Protein AF-A0A4V1IRR2-F1 (afdb_monomer_lite)

Radius of gyration: 25.25 Å; chains: 1; bounding box: 53×69×72 Å

Structure (mmCIF, N/CA/C/O backbone):
data_AF-A0A4V1IRR2-F1
#
_entry.id   AF-A0A4V1IRR2-F1
#
loop_
_atom_site.group_PDB
_atom_site.id
_atom_site.type_symbol
_atom_site.label_atom_id
_atom_site.label_alt_id
_atom_site.label_comp_id
_atom_site.label_asym_id
_atom_site.label_entity_id
_atom_site.label_seq_id
_atom_site.pdbx_PDB_ins_code
_atom_site.Cartn_x
_atom_site.Cartn_y
_atom_site.Cartn_z
_atom_site.occupancy
_atom_site.B_iso_or_equiv
_atom_site.auth_seq_id
_atom_site.auth_comp_id
_atom_site.auth_asym_id
_atom_site.auth_atom_id
_atom_site.pdbx_PDB_model_num
ATOM 1 N N . MET A 1 1 ? 8.532 -20.445 12.517 1.00 37.88 1 MET A N 1
ATOM 2 C CA . MET A 1 1 ? 8.979 -19.124 12.031 1.00 37.88 1 MET A CA 1
ATOM 3 C C . MET A 1 1 ? 8.573 -19.039 10.571 1.00 37.88 1 MET A C 1
ATOM 5 O O . MET A 1 1 ? 9.214 -19.676 9.750 1.00 37.88 1 MET A O 1
ATOM 9 N N . SER A 1 2 ? 7.442 -18.396 10.271 1.00 42.31 2 SER A N 1
ATOM 10 C CA . SER A 1 2 ? 7.012 -18.212 8.880 1.00 42.31 2 SER A CA 1
ATOM 11 C C . SER A 1 2 ? 7.941 -17.185 8.236 1.00 42.31 2 SER A C 1
ATOM 13 O O . SER A 1 2 ? 8.155 -16.121 8.815 1.00 42.31 2 SER A O 1
ATOM 15 N N . SER A 1 3 ? 8.562 -17.521 7.106 1.00 50.53 3 SER A N 1
ATOM 16 C CA . SER A 1 3 ? 9.471 -16.606 6.416 1.00 50.53 3 SER A CA 1
ATOM 17 C C . SER A 1 3 ? 8.666 -15.440 5.844 1.00 50.53 3 SER A C 1
ATOM 19 O O . SER A 1 3 ? 7.816 -15.629 4.970 1.00 50.53 3 SER A O 1
ATOM 21 N N . ALA A 1 4 ? 8.931 -14.216 6.307 1.00 53.38 4 ALA A N 1
ATOM 22 C CA . ALA A 1 4 ? 8.299 -13.018 5.754 1.00 53.38 4 ALA A CA 1
ATOM 23 C C . ALA A 1 4 ? 8.545 -12.885 4.236 1.00 53.38 4 ALA A C 1
ATOM 25 O O . ALA A 1 4 ? 7.683 -12.382 3.520 1.00 53.38 4 ALA A O 1
ATOM 26 N N . ALA A 1 5 ? 9.645 -13.457 3.735 1.00 56.03 5 ALA A N 1
ATOM 27 C CA . ALA A 1 5 ? 10.022 -13.473 2.326 1.00 56.03 5 ALA A CA 1
ATOM 28 C C . ALA A 1 5 ? 9.330 -14.561 1.478 1.00 56.03 5 ALA A C 1
ATOM 30 O O . ALA A 1 5 ? 9.644 -14.680 0.298 1.00 56.03 5 ALA A O 1
ATOM 31 N N . ASP A 1 6 ? 8.408 -15.362 2.032 1.00 66.44 6 ASP A N 1
ATOM 32 C CA . ASP A 1 6 ? 7.687 -16.361 1.230 1.00 66.44 6 ASP A CA 1
ATOM 33 C C . ASP A 1 6 ? 6.723 -15.693 0.228 1.00 66.44 6 ASP A C 1
ATOM 35 O O . ASP A 1 6 ? 5.591 -15.334 0.551 1.00 66.44 6 ASP A O 1
ATOM 39 N N . ILE A 1 7 ? 7.208 -15.438 -0.981 1.00 68.00 7 ILE A N 1
ATOM 40 C CA . ILE A 1 7 ? 6.455 -14.801 -2.067 1.00 68.00 7 ILE A CA 1
ATOM 41 C C . ILE A 1 7 ? 5.715 -15.820 -2.944 1.00 68.00 7 ILE A C 1
ATOM 43 O O . ILE A 1 7 ? 5.190 -15.445 -3.988 1.00 68.00 7 ILE A O 1
ATOM 47 N N . SER A 1 8 ? 5.652 -17.094 -2.539 1.00 70.56 8 SER A N 1
ATOM 48 C CA . SER A 1 8 ? 5.048 -18.177 -3.333 1.00 70.56 8 SER A CA 1
ATOM 49 C C . SER A 1 8 ? 3.568 -17.930 -3.655 1.00 70.56 8 SER A C 1
ATOM 51 O O . SER A 1 8 ? 3.093 -18.303 -4.727 1.00 70.56 8 SER A O 1
ATOM 53 N N . ASP A 1 9 ? 2.862 -17.219 -2.773 1.00 70.94 9 ASP A N 1
ATOM 54 C CA . ASP A 1 9 ? 1.455 -16.839 -2.951 1.00 70.94 9 ASP A CA 1
ATOM 55 C C . ASP A 1 9 ? 1.251 -15.700 -3.972 1.00 70.94 9 ASP A C 1
ATOM 57 O O . ASP A 1 9 ? 0.124 -15.394 -4.364 1.00 70.94 9 ASP A O 1
ATOM 61 N N . LEU A 1 10 ? 2.331 -15.052 -4.425 1.00 75.31 10 LEU A N 1
ATOM 62 C CA . LEU A 1 10 ? 2.302 -13.949 -5.387 1.00 75.31 10 LEU A CA 1
ATOM 63 C C . LEU A 1 10 ? 2.541 -14.465 -6.801 1.00 75.31 10 LEU A C 1
ATOM 65 O O . LEU A 1 10 ? 3.559 -14.195 -7.439 1.00 75.31 10 LEU A O 1
ATOM 69 N N . THR A 1 11 ? 1.568 -15.220 -7.310 1.00 76.19 11 THR A N 1
ATOM 70 C CA . THR A 1 11 ? 1.637 -15.788 -8.659 1.00 76.19 11 THR A CA 1
ATOM 71 C C . THR A 1 11 ? 1.826 -14.693 -9.715 1.00 76.19 11 THR A C 1
ATOM 73 O O . THR A 1 11 ? 0.971 -13.822 -9.895 1.00 76.19 11 THR A O 1
ATOM 76 N N . GLY A 1 12 ? 2.936 -14.771 -10.455 1.00 79.69 12 GLY A N 1
ATOM 77 C CA . GLY A 1 12 ? 3.291 -13.814 -11.507 1.00 79.69 12 GLY A CA 1
ATOM 78 C C . GLY A 1 12 ? 4.061 -12.583 -11.024 1.00 79.69 12 GLY A C 1
ATOM 79 O O . GLY A 1 12 ? 4.311 -11.690 -11.828 1.00 79.69 12 GLY A O 1
ATOM 80 N N . ALA A 1 13 ? 4.444 -12.521 -9.747 1.00 89.31 13 ALA A N 1
ATOM 81 C CA . ALA A 1 13 ? 5.397 -11.528 -9.276 1.00 89.31 13 ALA A CA 1
ATOM 82 C C . ALA A 1 13 ? 6.821 -11.867 -9.741 1.00 89.31 13 ALA A C 1
ATOM 84 O O . ALA A 1 13 ? 7.217 -13.032 -9.777 1.00 89.31 13 ALA A O 1
ATOM 85 N N . ILE A 1 14 ? 7.600 -10.839 -10.070 1.00 92.00 14 ILE A N 1
ATOM 86 C CA . ILE A 1 14 ? 9.000 -10.975 -10.474 1.00 92.00 14 ILE A CA 1
ATOM 87 C C . ILE A 1 14 ? 9.865 -10.348 -9.387 1.00 92.00 14 ILE A C 1
ATOM 89 O O . ILE A 1 14 ? 9.756 -9.153 -9.115 1.00 92.00 14 ILE A O 1
ATOM 93 N N . LEU A 1 15 ? 10.729 -11.148 -8.767 1.00 92.12 15 LEU A N 1
ATOM 94 C CA . LEU A 1 15 ? 11.753 -10.652 -7.852 1.00 92.12 15 LEU A CA 1
ATOM 95 C C . LEU A 1 15 ? 13.006 -10.304 -8.660 1.00 92.12 15 LEU A C 1
ATOM 97 O O . LEU A 1 15 ? 13.567 -11.173 -9.326 1.00 92.12 15 LEU A O 1
ATOM 101 N N . ALA A 1 16 ? 13.445 -9.049 -8.599 1.00 92.31 16 ALA A N 1
ATOM 102 C CA . ALA A 1 16 ? 14.664 -8.598 -9.261 1.00 92.31 16 ALA A CA 1
ATOM 103 C C . ALA A 1 16 ? 15.656 -8.032 -8.245 1.00 92.31 16 ALA A C 1
ATOM 105 O O . ALA A 1 16 ? 15.273 -7.301 -7.328 1.00 92.31 16 ALA A O 1
ATOM 106 N N . SER A 1 17 ? 16.933 -8.355 -8.439 1.00 92.69 17 SER A N 1
ATOM 107 C CA . SER A 1 17 ? 18.028 -7.786 -7.657 1.00 92.69 17 SER A CA 1
ATOM 108 C C . SER A 1 17 ? 18.525 -6.486 -8.289 1.00 92.69 17 SER A C 1
ATOM 110 O O . SER A 1 17 ? 18.535 -6.338 -9.512 1.00 92.69 17 SER A O 1
ATOM 112 N N . HIS A 1 18 ? 18.930 -5.536 -7.454 1.00 92.12 18 HIS A N 1
ATOM 113 C CA . HIS A 1 18 ? 19.497 -4.256 -7.857 1.00 92.12 18 HIS A CA 1
ATOM 114 C C . HIS A 1 18 ? 20.521 -3.771 -6.819 1.00 92.12 18 HIS A C 1
ATOM 116 O O . HIS A 1 18 ? 20.484 -4.207 -5.670 1.00 92.12 18 HIS A O 1
ATOM 122 N N . PRO A 1 19 ? 21.419 -2.831 -7.167 1.00 91.62 19 PRO A N 1
ATOM 123 C CA . PRO A 1 19 ? 22.313 -2.224 -6.187 1.00 91.62 19 PRO A CA 1
ATOM 124 C C . PRO A 1 19 ? 21.543 -1.607 -5.014 1.00 91.62 19 PRO A C 1
ATOM 126 O O . PRO A 1 19 ? 20.446 -1.069 -5.194 1.00 91.62 19 PRO A O 1
ATOM 129 N N . VAL A 1 20 ? 22.127 -1.653 -3.816 1.00 91.69 20 VAL A N 1
ATOM 130 C CA . VAL A 1 20 ? 21.518 -1.056 -2.621 1.00 91.69 20 VAL A CA 1
ATOM 131 C C . VAL A 1 20 ? 21.341 0.448 -2.826 1.00 91.69 20 VAL A C 1
ATOM 133 O O . VAL A 1 20 ? 22.306 1.179 -3.052 1.00 91.69 20 VAL A O 1
ATOM 136 N N . ALA A 1 21 ? 20.102 0.915 -2.704 1.00 89.81 21 ALA A N 1
ATOM 137 C CA . ALA A 1 21 ? 19.776 2.332 -2.741 1.00 89.81 21 ALA A CA 1
ATOM 138 C C . ALA A 1 21 ? 19.804 2.927 -1.325 1.00 89.81 21 ALA A C 1
ATOM 140 O O . ALA A 1 21 ? 19.185 2.402 -0.400 1.00 89.81 21 ALA A O 1
ATOM 141 N N . ASN A 1 22 ? 20.495 4.056 -1.156 1.00 87.56 22 ASN A N 1
ATOM 142 C CA . ASN A 1 22 ? 20.645 4.744 0.135 1.00 87.56 22 ASN A CA 1
ATOM 143 C C . ASN A 1 22 ? 19.535 5.771 0.430 1.00 87.56 22 ASN A C 1
ATOM 145 O O . ASN A 1 22 ? 19.527 6.396 1.488 1.00 87.56 22 ASN A O 1
ATOM 149 N N . SER A 1 23 ? 18.605 5.971 -0.502 1.00 91.25 23 SER A N 1
ATOM 150 C CA . SER A 1 23 ? 17.467 6.871 -0.345 1.00 91.25 23 SER A CA 1
ATOM 151 C C . SER A 1 23 ? 16.267 6.357 -1.129 1.00 91.25 23 SER A C 1
ATOM 153 O O . SER A 1 23 ? 16.413 5.622 -2.107 1.00 91.25 23 SER A O 1
ATOM 155 N N . PHE A 1 24 ? 15.067 6.777 -0.724 1.00 91.25 24 PHE A N 1
ATOM 156 C CA . PHE A 1 24 ? 13.841 6.433 -1.442 1.00 91.25 24 PHE A CA 1
ATOM 157 C C . PHE A 1 24 ? 13.866 6.941 -2.891 1.00 91.25 24 PHE A C 1
ATOM 159 O O . PHE A 1 24 ? 13.496 6.206 -3.796 1.00 91.25 24 PHE A O 1
ATOM 166 N N . ALA A 1 25 ? 14.366 8.158 -3.128 1.00 93.00 25 ALA A N 1
ATOM 167 C CA . ALA A 1 25 ? 14.474 8.719 -4.475 1.00 93.00 25 ALA A CA 1
ATOM 168 C C . ALA A 1 25 ? 15.421 7.900 -5.372 1.00 93.00 25 ALA A C 1
ATOM 170 O O . ALA A 1 25 ? 15.052 7.557 -6.494 1.00 93.00 25 ALA A O 1
ATOM 171 N N . ALA A 1 26 ? 16.596 7.521 -4.855 1.00 93.44 26 ALA A N 1
ATOM 172 C CA . ALA A 1 26 ? 17.536 6.664 -5.581 1.00 93.44 26 ALA A CA 1
ATOM 173 C C . ALA A 1 26 ? 16.947 5.273 -5.861 1.00 93.44 26 ALA A C 1
ATOM 175 O O . ALA A 1 26 ? 17.167 4.707 -6.932 1.00 93.44 26 ALA A O 1
ATOM 176 N N . TRP A 1 27 ? 16.169 4.731 -4.917 1.00 94.62 27 TRP A N 1
ATOM 177 C CA . TRP A 1 27 ? 15.467 3.465 -5.109 1.00 94.62 27 TRP A CA 1
ATOM 178 C C . TRP A 1 27 ? 14.434 3.569 -6.233 1.00 94.62 27 TRP A C 1
ATOM 180 O O . TRP A 1 27 ? 14.492 2.770 -7.163 1.00 94.62 27 TRP A O 1
ATOM 190 N N . VAL A 1 28 ? 13.558 4.583 -6.200 1.00 95.00 28 VAL A N 1
ATOM 191 C CA . VAL A 1 28 ? 12.543 4.823 -7.241 1.00 95.00 28 VAL A CA 1
ATOM 192 C C . VAL A 1 28 ? 13.190 4.905 -8.619 1.00 95.00 28 VAL A C 1
ATOM 194 O O . VAL A 1 28 ? 12.742 4.232 -9.543 1.00 95.00 28 VAL A O 1
ATOM 197 N N . GLU A 1 29 ? 14.261 5.684 -8.765 1.00 93.31 29 GLU A N 1
ATOM 198 C CA . GLU A 1 29 ? 14.976 5.792 -10.036 1.00 93.31 29 GLU A CA 1
ATOM 199 C C . GLU A 1 29 ? 15.554 4.447 -10.492 1.00 93.31 29 GLU A C 1
ATOM 201 O O . GLU A 1 29 ? 15.357 4.044 -11.639 1.00 93.31 29 GLU A O 1
ATOM 206 N N . THR A 1 30 ? 16.202 3.719 -9.583 1.00 93.62 30 THR A N 1
ATOM 207 C CA . THR A 1 30 ? 16.808 2.419 -9.889 1.00 93.62 30 THR A CA 1
ATOM 208 C C . THR A 1 30 ? 15.765 1.425 -10.389 1.00 93.62 30 THR A C 1
ATOM 210 O O . THR A 1 30 ? 15.976 0.794 -11.421 1.00 93.62 30 THR A O 1
ATOM 213 N N . VAL A 1 31 ? 14.626 1.300 -9.707 1.00 93.62 31 VAL A N 1
ATOM 214 C CA . VAL A 1 31 ? 13.627 0.264 -10.018 1.00 93.62 31 VAL A CA 1
ATOM 215 C C . VAL A 1 31 ? 12.656 0.632 -11.137 1.00 93.62 31 VAL A C 1
ATOM 217 O O . VAL A 1 31 ? 11.981 -0.238 -11.672 1.00 93.62 31 VAL A O 1
ATOM 220 N N . THR A 1 32 ? 12.569 1.909 -11.508 1.00 92.94 32 THR A N 1
ATOM 221 C CA . THR A 1 32 ? 11.722 2.351 -12.632 1.00 92.94 32 THR A CA 1
ATOM 222 C C . THR A 1 32 ? 12.496 2.524 -13.934 1.00 92.94 32 THR A C 1
ATOM 224 O O . THR A 1 32 ? 11.876 2.527 -14.994 1.00 92.94 32 THR A O 1
ATOM 227 N N . LYS A 1 33 ? 13.831 2.649 -13.883 1.00 88.25 33 LYS A N 1
ATOM 228 C CA . LYS A 1 33 ? 14.662 2.884 -15.076 1.00 88.25 33 LYS A CA 1
ATOM 229 C C . LYS A 1 33 ? 15.726 1.815 -15.318 1.00 88.25 33 LYS A C 1
ATOM 231 O O . LYS A 1 33 ? 15.896 1.385 -16.452 1.00 88.25 33 LYS A O 1
ATOM 236 N N . THR A 1 34 ? 16.458 1.407 -14.280 1.00 84.50 34 THR A N 1
ATOM 237 C CA . THR A 1 34 ? 17.714 0.647 -14.441 1.00 84.50 34 THR A CA 1
ATOM 238 C C . THR A 1 34 ? 17.542 -0.850 -14.208 1.00 84.50 34 THR A C 1
ATOM 240 O O . THR A 1 34 ? 18.126 -1.660 -14.918 1.00 84.50 34 THR A O 1
ATOM 243 N N . ALA A 1 35 ? 16.755 -1.224 -13.202 1.00 86.75 35 ALA A N 1
ATOM 244 C CA . ALA A 1 35 ? 16.607 -2.598 -12.731 1.00 86.75 35 ALA A CA 1
ATOM 245 C C . ALA A 1 35 ? 15.278 -3.241 -13.155 1.00 86.75 35 ALA A C 1
ATOM 247 O O . ALA A 1 35 ? 14.862 -4.235 -12.558 1.00 86.75 35 ALA A O 1
ATOM 248 N N . VAL A 1 36 ? 14.599 -2.660 -14.149 1.00 89.38 36 VAL A N 1
ATOM 249 C CA . VAL A 1 36 ? 13.339 -3.184 -14.684 1.00 89.38 36 VAL A CA 1
ATOM 250 C C . VAL A 1 36 ? 13.627 -4.500 -15.419 1.00 89.38 36 VAL A C 1
ATOM 252 O O . VAL A 1 36 ? 14.435 -4.506 -16.350 1.00 89.38 36 VAL A O 1
ATOM 255 N N . PRO A 1 37 ? 12.994 -5.622 -15.033 1.00 90.50 37 PRO A N 1
ATOM 256 C CA . PRO A 1 37 ? 13.123 -6.882 -15.754 1.00 90.50 37 PRO A CA 1
ATOM 257 C C . PRO A 1 37 ? 12.738 -6.748 -17.230 1.00 90.50 37 PRO A C 1
ATOM 259 O O . PRO A 1 37 ? 11.715 -6.154 -17.559 1.00 90.50 37 PRO A O 1
ATOM 262 N N . SER A 1 38 ? 13.506 -7.377 -18.122 1.00 88.81 38 SER A N 1
ATOM 263 C CA . SER A 1 38 ? 13.262 -7.344 -19.574 1.00 88.81 38 SER A CA 1
ATOM 264 C C . SER A 1 38 ? 11.925 -7.961 -20.001 1.00 88.81 38 SER A C 1
ATOM 266 O O . SER A 1 38 ? 11.436 -7.678 -21.091 1.00 88.81 38 SER A O 1
ATOM 268 N N . SER A 1 39 ? 11.319 -8.789 -19.148 1.00 87.06 39 SER A N 1
ATOM 269 C CA . SER A 1 39 ? 9.982 -9.357 -19.343 1.00 87.06 39 SER A CA 1
ATOM 270 C C . SER A 1 39 ? 8.846 -8.352 -19.123 1.00 87.06 39 SER A C 1
ATOM 272 O O . SER A 1 39 ? 7.704 -8.653 -19.468 1.00 87.06 39 SER A O 1
ATOM 274 N N . ILE A 1 40 ? 9.127 -7.172 -18.564 1.00 88.38 40 ILE A N 1
ATOM 275 C CA . ILE A 1 40 ? 8.137 -6.119 -18.341 1.00 88.38 40 ILE A CA 1
ATOM 276 C C . ILE A 1 40 ? 8.208 -5.125 -19.498 1.00 88.38 40 ILE A C 1
ATOM 278 O O . ILE A 1 40 ? 9.142 -4.337 -19.607 1.00 88.38 40 ILE A O 1
ATOM 282 N N . SER A 1 41 ? 7.199 -5.156 -20.367 1.00 79.38 41 SER A N 1
ATOM 283 C CA . SER A 1 41 ? 7.074 -4.221 -21.498 1.00 79.38 41 SER A CA 1
ATOM 284 C C . SER A 1 41 ? 6.143 -3.036 -21.211 1.00 79.38 41 SER A C 1
ATOM 286 O O . SER A 1 41 ? 6.078 -2.098 -22.001 1.00 79.38 41 SER A O 1
ATOM 288 N N . SER A 1 42 ? 5.399 -3.082 -20.103 1.00 77.75 42 SER A N 1
ATOM 289 C CA . SER A 1 42 ? 4.467 -2.035 -19.675 1.00 77.75 42 SER A CA 1
ATOM 290 C C . SER A 1 42 ? 5.161 -0.954 -18.844 1.00 77.75 42 SER A C 1
ATOM 292 O O . SER A 1 42 ? 6.249 -1.166 -18.313 1.00 77.75 42 SER A O 1
ATOM 294 N N . SER A 1 43 ? 4.475 0.171 -18.630 1.00 85.38 43 SER A N 1
ATOM 295 C CA . SER A 1 43 ? 4.917 1.178 -17.662 1.00 85.38 43 SER A CA 1
ATOM 296 C C . SER A 1 43 ? 5.068 0.579 -16.257 1.00 85.38 43 SER A C 1
ATOM 298 O O . SER A 1 43 ? 4.297 -0.298 -15.846 1.00 85.38 43 SER A O 1
ATOM 300 N N . VAL A 1 44 ? 6.078 1.060 -15.534 1.00 93.62 44 VAL A N 1
ATOM 301 C CA . VAL A 1 44 ? 6.434 0.631 -14.182 1.00 93.62 44 VAL A CA 1
ATOM 302 C C . VAL A 1 44 ? 6.274 1.813 -13.238 1.00 93.62 44 VAL A C 1
ATOM 304 O O . VAL A 1 44 ? 6.831 2.883 -13.480 1.00 93.62 44 VAL A O 1
ATOM 307 N N . ALA A 1 45 ? 5.548 1.619 -12.140 1.00 95.19 45 ALA A N 1
ATOM 308 C CA . ALA A 1 45 ? 5.386 2.632 -11.108 1.00 95.19 45 ALA A CA 1
ATOM 309 C C . ALA A 1 45 ? 5.892 2.130 -9.755 1.00 95.19 45 ALA A C 1
ATOM 311 O O . ALA A 1 45 ? 5.458 1.095 -9.245 1.00 95.19 45 ALA A O 1
ATOM 312 N N . ALA A 1 46 ? 6.803 2.890 -9.151 1.00 96.19 46 ALA A N 1
ATOM 313 C CA . ALA A 1 46 ? 7.246 2.630 -7.792 1.00 96.19 46 ALA A CA 1
ATOM 314 C C . ALA A 1 46 ? 6.133 2.951 -6.787 1.00 96.19 46 ALA A C 1
ATOM 316 O O . ALA A 1 46 ? 5.315 3.853 -6.991 1.00 96.19 46 ALA A O 1
ATOM 317 N N . THR A 1 47 ? 6.130 2.230 -5.673 1.00 97.00 47 THR A N 1
ATOM 318 C CA . THR A 1 47 ? 5.132 2.383 -4.613 1.00 97.00 47 THR A CA 1
ATOM 319 C C . THR A 1 47 ? 5.785 2.748 -3.289 1.00 97.00 47 THR A C 1
ATOM 321 O O . THR A 1 47 ? 6.994 2.608 -3.096 1.00 97.00 47 THR A O 1
ATOM 324 N N . LYS A 1 48 ? 4.971 3.218 -2.349 1.00 95.38 48 LYS A N 1
ATOM 325 C CA . LYS A 1 48 ? 5.351 3.367 -0.948 1.00 95.38 48 LYS A CA 1
ATOM 326 C C . LYS A 1 48 ? 4.242 2.845 -0.057 1.00 95.38 48 LYS A C 1
ATOM 328 O O . LYS A 1 48 ? 3.058 2.995 -0.356 1.00 95.38 48 LYS A O 1
ATOM 333 N N . THR A 1 49 ? 4.645 2.257 1.060 1.00 96.50 49 THR A N 1
ATOM 334 C CA . THR A 1 49 ? 3.724 1.780 2.088 1.00 96.50 49 THR A CA 1
ATOM 335 C C . THR A 1 49 ? 4.044 2.488 3.393 1.00 96.50 49 THR A C 1
ATOM 337 O O . THR A 1 49 ? 5.207 2.607 3.773 1.00 96.50 49 THR A O 1
ATOM 340 N N . VAL A 1 50 ? 3.020 3.001 4.070 1.00 96.06 50 VAL A N 1
ATOM 341 C CA . VAL A 1 50 ? 3.168 3.738 5.324 1.00 96.06 50 VAL A CA 1
ATOM 342 C C . VAL A 1 50 ? 2.281 3.103 6.381 1.00 96.06 50 VAL A C 1
ATOM 344 O O . VAL A 1 50 ? 1.064 3.028 6.223 1.00 96.06 50 VAL A O 1
ATOM 347 N N . PHE A 1 51 ? 2.896 2.674 7.481 1.00 97.38 51 PHE A N 1
ATOM 348 C CA . PHE A 1 51 ? 2.186 2.151 8.639 1.00 97.38 51 PHE A CA 1
ATOM 349 C C . PHE A 1 51 ? 2.018 3.241 9.697 1.00 97.38 51 PHE A C 1
ATOM 351 O O . PHE A 1 51 ? 2.993 3.844 10.154 1.00 97.38 51 PHE A O 1
ATOM 358 N N . LEU A 1 52 ? 0.773 3.528 10.062 1.00 97.38 52 LEU A N 1
ATOM 359 C CA . LEU A 1 52 ? 0.392 4.637 10.923 1.00 97.38 52 LEU A CA 1
ATOM 360 C C . LEU A 1 52 ? -0.311 4.138 12.185 1.00 97.38 52 LEU A C 1
ATOM 362 O O . LEU A 1 52 ? -1.208 3.303 12.142 1.00 97.38 52 LEU A O 1
ATOM 366 N N . LYS A 1 53 ? 0.038 4.738 13.319 1.00 96.88 53 LYS A N 1
ATOM 367 C CA . LYS A 1 53 ? -0.670 4.603 14.588 1.00 96.88 53 LYS A CA 1
ATOM 368 C C . LYS A 1 53 ? -1.559 5.835 14.799 1.00 96.88 53 LYS A C 1
ATOM 370 O O . LYS A 1 53 ? -1.012 6.940 14.941 1.00 96.88 53 LYS A O 1
ATOM 375 N N . PRO A 1 54 ? -2.896 5.697 14.818 1.00 96.69 54 PRO A N 1
ATOM 376 C CA . PRO A 1 54 ? -3.776 6.812 15.140 1.00 96.69 54 PRO A CA 1
ATOM 377 C C . PRO A 1 54 ? -3.649 7.205 16.615 1.00 96.69 54 PRO A C 1
ATOM 379 O O . PRO A 1 54 ? -3.257 6.413 17.475 1.00 96.69 54 PRO A O 1
ATOM 382 N N . LYS A 1 55 ? -3.989 8.457 16.916 1.00 95.25 55 LYS A N 1
ATOM 383 C CA . LYS A 1 55 ? -4.030 8.994 18.273 1.00 95.25 55 LYS A CA 1
ATOM 384 C C . LYS A 1 55 ? -5.254 9.886 18.450 1.00 95.25 55 LYS A C 1
ATOM 386 O O . LYS A 1 55 ? -5.437 10.876 17.741 1.00 95.25 55 LYS A O 1
ATOM 391 N N . GLY A 1 56 ? -6.049 9.549 19.466 1.00 91.00 56 GLY A N 1
ATOM 392 C CA . GLY A 1 56 ? -7.289 10.242 19.809 1.00 91.00 56 GLY A CA 1
ATOM 393 C C . GLY A 1 56 ? -8.395 10.063 18.765 1.00 91.00 56 GLY A C 1
ATOM 394 O O . GLY A 1 56 ? -8.156 9.648 17.635 1.00 91.00 56 GLY A O 1
ATOM 395 N N . GLY A 1 57 ? -9.618 10.434 19.134 1.00 88.50 57 GLY A N 1
ATOM 396 C CA . GLY A 1 57 ? -10.795 10.207 18.293 1.00 88.50 57 GLY A CA 1
ATOM 397 C C . GLY A 1 57 ? -11.366 8.800 18.465 1.00 88.50 57 GLY A C 1
ATOM 398 O O . GLY A 1 57 ? -11.157 8.172 19.501 1.00 88.50 57 GLY A O 1
ATOM 399 N N . LYS A 1 58 ? -12.136 8.346 17.471 1.00 88.44 58 LYS A N 1
ATOM 400 C CA . LYS A 1 58 ? -12.900 7.086 17.537 1.00 88.44 58 LYS A CA 1
ATOM 401 C C . LYS A 1 58 ? -12.125 5.881 17.001 1.00 88.44 58 LYS A C 1
ATOM 403 O O . LYS A 1 58 ? -12.423 4.758 17.387 1.00 88.44 58 LYS A O 1
ATOM 408 N N . LEU A 1 59 ? -11.149 6.113 16.123 1.00 91.62 59 LEU A N 1
ATOM 409 C CA . LEU A 1 59 ? -10.338 5.058 15.525 1.00 91.62 59 LEU A CA 1
ATOM 410 C C . LEU A 1 59 ? -9.105 4.765 16.387 1.00 91.62 59 LEU A C 1
ATOM 412 O O . LEU A 1 59 ? -8.256 5.636 16.586 1.00 91.62 59 LEU A O 1
ATOM 416 N N . SER A 1 60 ? -8.999 3.527 16.862 1.00 89.44 60 SER A N 1
ATOM 417 C CA . SER A 1 60 ? -7.851 3.018 17.622 1.00 89.44 60 SER A CA 1
ATOM 418 C C . SER A 1 60 ? -7.004 2.003 16.848 1.00 89.44 60 SER A C 1
ATOM 420 O O . SER A 1 60 ? -5.870 1.744 17.250 1.00 89.44 60 SER A O 1
ATOM 422 N N . THR A 1 61 ? -7.514 1.450 15.743 1.00 93.81 61 THR A N 1
ATOM 423 C CA . THR A 1 61 ? -6.816 0.440 14.937 1.00 93.81 61 THR A CA 1
ATOM 424 C C . THR A 1 61 ? -5.689 1.065 14.105 1.00 93.81 61 THR A C 1
ATOM 426 O O . THR A 1 61 ? -5.891 2.117 13.491 1.00 93.81 61 THR A O 1
ATOM 429 N N . PRO A 1 62 ? -4.488 0.456 14.060 1.00 96.50 62 PRO A N 1
ATOM 430 C CA . PRO A 1 62 ? -3.417 0.896 13.172 1.00 96.50 62 PRO A CA 1
ATOM 431 C C . PRO A 1 62 ? -3.844 0.903 11.700 1.00 96.50 62 PRO A C 1
ATOM 433 O O . PRO A 1 62 ? -4.675 0.103 11.270 1.00 96.50 62 PRO A O 1
ATOM 436 N N . ILE A 1 63 ? -3.262 1.811 10.921 1.00 97.12 63 ILE A N 1
ATOM 437 C CA . ILE A 1 63 ? -3.623 2.048 9.522 1.00 97.12 63 ILE A CA 1
ATOM 438 C C . ILE A 1 63 ? -2.434 1.678 8.636 1.00 97.12 63 ILE A C 1
ATOM 440 O O . ILE A 1 63 ? -1.343 2.217 8.817 1.00 97.12 63 ILE A O 1
ATOM 444 N N . LEU A 1 64 ? -2.638 0.800 7.658 1.00 97.62 64 LEU A N 1
ATOM 445 C CA . LEU A 1 64 ? -1.663 0.502 6.612 1.00 97.62 64 LEU A CA 1
ATOM 446 C C . LEU A 1 64 ? -2.096 1.201 5.323 1.00 97.62 64 LEU A C 1
ATOM 448 O O . LEU A 1 64 ? -3.155 0.895 4.786 1.00 97.62 64 LEU A O 1
ATOM 452 N N . VAL A 1 65 ? -1.288 2.138 4.835 1.00 97.69 65 VAL A N 1
ATOM 453 C CA . VAL A 1 65 ? -1.565 2.898 3.610 1.00 97.69 65 VAL A CA 1
ATOM 454 C C . VAL A 1 65 ? -0.619 2.439 2.515 1.00 97.69 65 VAL A C 1
ATOM 456 O O . VAL A 1 65 ? 0.594 2.476 2.710 1.00 97.69 65 VAL A O 1
ATOM 459 N N . VAL A 1 66 ? -1.156 2.055 1.361 1.00 97.62 66 VAL A N 1
ATOM 460 C CA . VAL A 1 66 ? -0.386 1.683 0.169 1.00 97.62 66 VAL A CA 1
ATOM 461 C C . VAL A 1 66 ? -0.675 2.707 -0.919 1.00 97.62 66 VAL A C 1
ATOM 463 O O . VAL A 1 66 ? -1.835 2.922 -1.262 1.00 97.62 66 VAL A O 1
ATOM 466 N N . ALA A 1 67 ? 0.366 3.346 -1.449 1.00 97.19 67 ALA A N 1
ATOM 467 C CA . ALA A 1 67 ? 0.237 4.424 -2.425 1.00 97.19 67 ALA A CA 1
ATOM 468 C C . ALA A 1 67 ? 1.321 4.359 -3.506 1.00 97.19 67 ALA A C 1
ATOM 470 O O . ALA A 1 67 ? 2.338 3.677 -3.343 1.00 97.19 67 ALA A O 1
ATOM 471 N N . LEU A 1 68 ? 1.137 5.109 -4.595 1.00 96.31 68 LEU A N 1
ATOM 472 C CA . LEU A 1 68 ? 2.231 5.366 -5.533 1.00 96.31 68 LEU A CA 1
ATOM 473 C C . LEU A 1 68 ? 3.324 6.216 -4.872 1.00 96.31 68 LEU A C 1
ATOM 475 O O . LEU A 1 68 ? 3.088 6.943 -3.901 1.00 96.31 68 LEU A O 1
ATOM 479 N N . ALA A 1 69 ? 4.551 6.107 -5.380 1.00 95.12 69 ALA A N 1
ATOM 480 C CA . ALA A 1 69 ? 5.701 6.828 -4.843 1.00 95.12 69 ALA A CA 1
ATOM 481 C C . ALA A 1 69 ? 5.514 8.357 -4.870 1.00 95.12 69 ALA A C 1
ATOM 483 O O . ALA A 1 69 ? 5.961 9.042 -3.948 1.00 95.12 69 ALA A O 1
ATOM 484 N N . ASP A 1 70 ? 4.814 8.879 -5.871 1.00 93.31 70 ASP A N 1
ATOM 485 C CA . ASP A 1 70 ? 4.502 10.293 -6.094 1.00 93.31 70 ASP A CA 1
ATOM 486 C C . ASP A 1 70 ? 3.195 10.758 -5.425 1.00 93.31 70 ASP A C 1
ATOM 488 O O . ASP A 1 70 ? 3.068 11.943 -5.110 1.00 93.31 70 ASP A O 1
ATOM 492 N N . SER A 1 71 ? 2.267 9.848 -5.109 1.00 94.75 71 SER A N 1
ATOM 493 C CA . SER A 1 71 ? 1.011 10.187 -4.426 1.00 94.75 71 SER A CA 1
ATOM 494 C C . SER A 1 71 ? 1.235 10.889 -3.077 1.00 94.75 71 SER A C 1
ATOM 496 O O . SER A 1 71 ? 2.088 10.473 -2.282 1.00 94.75 71 SER A O 1
ATOM 498 N N . PRO A 1 72 ? 0.464 11.936 -2.745 1.00 93.75 72 PRO A N 1
ATOM 499 C CA . PRO A 1 72 ? 0.582 12.624 -1.464 1.00 93.75 72 PRO A CA 1
ATOM 500 C C . PRO A 1 72 ? 0.078 11.725 -0.324 1.00 93.75 72 PRO A C 1
ATOM 502 O O . PRO A 1 72 ? -1.020 11.184 -0.381 1.00 93.75 72 PRO A O 1
ATOM 505 N N . VAL A 1 73 ? 0.868 11.575 0.744 1.00 94.88 73 VAL A N 1
ATOM 506 C CA . VAL A 1 73 ? 0.474 10.811 1.943 1.00 94.88 73 VAL A CA 1
ATOM 507 C C . VAL A 1 73 ? 0.546 11.724 3.162 1.00 94.88 73 VAL A C 1
ATOM 509 O O . VAL A 1 73 ? 1.604 11.937 3.752 1.00 94.88 73 VAL A O 1
ATOM 512 N N . GLY A 1 74 ? -0.599 12.298 3.528 1.00 95.69 74 GLY A N 1
ATOM 513 C CA . GLY A 1 74 ? -0.747 13.178 4.682 1.00 95.69 74 GLY A CA 1
ATOM 514 C C . GLY A 1 74 ? -1.270 12.432 5.906 1.00 95.69 74 GLY A C 1
ATOM 515 O O . GLY A 1 74 ? -2.479 12.298 6.069 1.00 95.69 74 GLY A O 1
ATOM 516 N N . ASN A 1 75 ? -0.387 12.018 6.822 1.00 95.75 75 ASN A N 1
ATOM 517 C CA . ASN A 1 75 ? -0.747 11.207 8.002 1.00 95.75 75 ASN A CA 1
ATOM 518 C C . ASN A 1 75 ? -1.959 11.749 8.782 1.00 95.75 75 ASN A C 1
ATOM 520 O O . ASN A 1 75 ? -2.867 11.003 9.136 1.00 95.75 75 ASN A O 1
ATOM 524 N N . ASN A 1 76 ? -1.986 13.060 9.045 1.00 95.31 76 ASN A N 1
ATOM 525 C CA . ASN A 1 76 ? -3.074 13.693 9.795 1.00 95.31 76 ASN A CA 1
ATOM 526 C C . ASN A 1 76 ? -4.350 13.877 8.965 1.00 95.31 76 ASN A C 1
ATOM 528 O O . ASN A 1 76 ? -5.435 13.902 9.540 1.00 95.31 76 ASN A O 1
ATOM 532 N N . ALA A 1 77 ? -4.234 14.028 7.645 1.00 96.06 77 ALA A N 1
ATOM 533 C CA . ALA A 1 77 ? -5.389 14.117 6.760 1.00 96.06 77 ALA A CA 1
ATOM 534 C C . ALA A 1 77 ? -6.101 12.759 6.684 1.00 96.06 77 ALA A C 1
ATOM 536 O O . ALA A 1 77 ? -7.300 12.678 6.942 1.00 96.06 77 ALA A O 1
ATOM 537 N N . ILE A 1 78 ? -5.326 11.688 6.489 1.00 96.62 78 ILE A N 1
ATOM 538 C CA . ILE A 1 78 ? -5.799 10.300 6.522 1.00 96.62 78 ILE A CA 1
ATOM 539 C C . ILE A 1 78 ? -6.435 9.973 7.879 1.00 96.62 78 ILE A C 1
ATOM 541 O O . ILE A 1 78 ? -7.541 9.443 7.934 1.00 96.62 78 ILE A O 1
ATOM 545 N N . ALA A 1 79 ? -5.785 10.346 8.988 1.00 95.25 79 ALA A N 1
ATOM 546 C CA . ALA A 1 79 ? -6.330 10.127 10.328 1.00 95.25 79 ALA A CA 1
ATOM 547 C C . ALA A 1 79 ? -7.710 10.776 10.509 1.00 95.25 79 ALA A C 1
ATOM 549 O O . ALA A 1 79 ? -8.644 10.116 10.959 1.00 95.25 79 ALA A O 1
ATOM 550 N N . LYS A 1 80 ? -7.849 12.051 10.122 1.00 95.06 80 LYS A N 1
ATOM 551 C CA . LYS A 1 80 ? -9.115 12.791 10.213 1.00 95.06 80 LYS A CA 1
ATOM 552 C C . LYS A 1 80 ? -10.200 12.188 9.335 1.00 95.06 80 LYS A C 1
ATOM 554 O O . LYS A 1 80 ? -11.330 12.069 9.799 1.00 95.06 80 LYS A O 1
ATOM 559 N N . HIS A 1 81 ? -9.850 11.789 8.113 1.00 94.81 81 HIS A N 1
ATOM 560 C CA . HIS A 1 81 ? -10.768 11.116 7.197 1.00 94.81 81 HIS A CA 1
ATOM 561 C C . HIS A 1 81 ? -11.358 9.844 7.827 1.00 94.81 81 HIS A C 1
ATOM 563 O O . HIS A 1 81 ? -12.553 9.594 7.714 1.00 94.81 81 HIS A O 1
ATOM 569 N N . LEU A 1 82 ? -10.549 9.098 8.586 1.00 94.69 82 LEU A N 1
ATOM 570 C CA . LEU A 1 82 ? -10.976 7.891 9.296 1.00 94.69 82 LEU A CA 1
ATOM 571 C C . LEU A 1 82 ? -11.519 8.137 10.722 1.00 94.69 82 LEU A C 1
ATOM 573 O O . LEU A 1 82 ? -11.768 7.188 11.464 1.00 94.69 82 LEU A O 1
ATOM 577 N N . GLY A 1 83 ? -11.700 9.393 11.148 1.00 93.56 83 GLY A N 1
ATOM 578 C CA . GLY A 1 83 ? -12.272 9.728 12.460 1.00 93.56 83 GLY A CA 1
ATOM 579 C C . GLY A 1 83 ? -11.299 9.691 13.651 1.00 93.56 83 GLY A C 1
ATOM 580 O O . GLY A 1 83 ? -11.738 9.714 14.809 1.00 93.56 83 GLY A O 1
ATOM 581 N N . ALA A 1 84 ? -9.989 9.658 13.400 1.00 95.44 84 ALA A N 1
ATOM 582 C CA . ALA A 1 84 ? -8.948 9.939 14.389 1.00 95.44 84 ALA A CA 1
ATOM 583 C C . ALA A 1 84 ? -8.569 11.430 14.394 1.00 95.44 84 ALA A C 1
ATOM 585 O O . ALA A 1 84 ? -8.738 12.148 13.411 1.00 95.44 84 ALA A O 1
ATOM 586 N N . LYS A 1 85 ? -8.020 11.925 15.509 1.00 93.94 85 LYS A N 1
ATOM 587 C CA . LYS A 1 85 ? -7.568 13.327 15.592 1.00 93.94 85 LYS A CA 1
ATOM 588 C C . LYS A 1 85 ? -6.276 13.551 14.803 1.00 93.94 85 LYS A C 1
ATOM 590 O O . LYS A 1 85 ? -6.116 14.570 14.132 1.00 93.94 85 LYS A O 1
ATOM 595 N N . GLU A 1 86 ? -5.343 12.618 14.940 1.00 95.19 86 GLU A N 1
ATOM 596 C CA . GLU A 1 86 ? -4.023 12.650 14.320 1.00 95.19 86 GLU A CA 1
ATOM 597 C C . GLU A 1 86 ? -3.478 11.226 14.160 1.00 95.19 86 GLU A C 1
ATOM 599 O O . GLU A 1 86 ? -3.972 10.293 14.793 1.00 95.19 86 GLU A O 1
ATOM 604 N N . ALA A 1 87 ? -2.436 11.059 13.349 1.00 96.94 87 ALA A N 1
ATOM 605 C CA . ALA A 1 87 ? -1.683 9.812 13.291 1.00 96.94 87 ALA A CA 1
ATOM 606 C C . ALA A 1 87 ? -0.180 10.084 13.242 1.00 96.94 87 ALA A C 1
ATOM 608 O O . ALA A 1 87 ? 0.280 11.169 12.867 1.00 96.94 87 ALA A O 1
ATOM 609 N N . ARG A 1 88 ? 0.598 9.092 13.661 1.00 96.12 88 ARG A N 1
ATOM 610 C CA . ARG A 1 88 ? 2.060 9.083 13.570 1.00 96.12 88 ARG A CA 1
ATOM 611 C C . ARG A 1 88 ? 2.498 7.818 12.861 1.00 96.12 88 ARG A C 1
ATOM 613 O O . ARG A 1 88 ? 1.802 6.815 12.938 1.00 96.12 88 ARG A O 1
ATOM 620 N N . VAL A 1 89 ? 3.650 7.863 12.200 1.00 95.94 89 VAL A N 1
ATOM 621 C CA . VAL A 1 89 ? 4.271 6.636 11.691 1.00 95.94 89 VAL 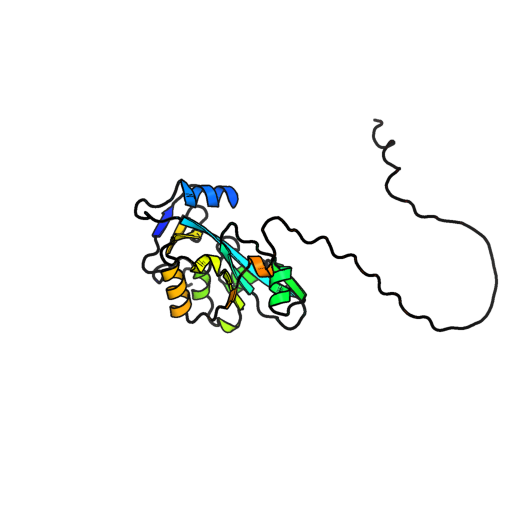A CA 1
ATOM 622 C C . VAL A 1 89 ? 4.508 5.701 12.873 1.00 95.94 89 VAL A C 1
ATOM 624 O O . VAL A 1 89 ? 4.951 6.148 13.934 1.00 95.94 89 VAL A O 1
ATOM 627 N N . ALA A 1 90 ? 4.140 4.437 12.707 1.00 96.00 90 ALA A N 1
ATOM 628 C CA . ALA A 1 90 ? 4.341 3.422 13.722 1.00 96.00 90 ALA A CA 1
ATOM 629 C C . ALA A 1 90 ? 5.834 3.280 14.056 1.00 96.00 90 ALA A C 1
ATOM 631 O O . ALA A 1 90 ? 6.704 3.464 13.200 1.00 96.00 90 ALA A O 1
ATOM 632 N N . ALA A 1 91 ? 6.116 2.985 15.323 1.00 95.06 91 ALA A N 1
ATOM 633 C CA . ALA A 1 91 ? 7.464 2.660 15.767 1.00 95.06 91 ALA A CA 1
ATOM 634 C C . ALA A 1 91 ? 7.868 1.261 15.278 1.00 95.06 91 ALA A C 1
ATOM 636 O O . ALA A 1 91 ? 7.007 0.439 14.941 1.00 95.06 91 ALA A O 1
ATOM 637 N N . ASP A 1 92 ? 9.169 0.990 15.278 1.00 94.62 92 ASP A N 1
ATOM 638 C CA . ASP A 1 92 ? 9.723 -0.275 14.787 1.00 94.62 92 ASP A CA 1
ATOM 639 C C . ASP A 1 92 ? 9.211 -1.464 15.612 1.00 94.62 92 ASP A C 1
ATOM 641 O O . ASP A 1 92 ? 8.819 -2.477 15.041 1.00 94.62 92 ASP A O 1
ATOM 645 N N . ASP A 1 93 ? 9.068 -1.303 16.933 1.00 95.25 93 ASP A N 1
ATOM 646 C CA . ASP A 1 93 ? 8.522 -2.350 17.806 1.00 95.25 93 ASP A CA 1
ATOM 647 C C . ASP A 1 93 ? 7.099 -2.759 17.419 1.00 95.25 93 ASP A C 1
ATOM 649 O O . ASP A 1 93 ? 6.834 -3.944 17.245 1.00 95.25 93 ASP A O 1
ATOM 653 N N . LEU A 1 94 ? 6.204 -1.787 17.196 1.00 94.19 94 LEU A N 1
ATOM 654 C CA . LEU A 1 94 ? 4.830 -2.076 16.770 1.00 94.19 94 LEU A CA 1
ATOM 655 C C . LEU A 1 94 ? 4.806 -2.714 15.377 1.00 94.19 94 LEU A C 1
ATOM 657 O O . LEU A 1 94 ? 3.983 -3.583 15.105 1.00 94.19 94 LEU A O 1
ATOM 661 N N . THR A 1 95 ? 5.695 -2.279 14.486 1.00 94.38 95 THR A N 1
ATOM 662 C CA . THR A 1 95 ? 5.799 -2.827 13.129 1.00 94.38 95 THR A CA 1
ATOM 663 C C . THR A 1 95 ? 6.218 -4.293 13.168 1.00 94.38 95 THR A C 1
ATOM 665 O O . THR A 1 95 ? 5.572 -5.139 12.550 1.00 94.38 95 THR A O 1
ATOM 668 N N . ARG A 1 96 ? 7.248 -4.608 13.954 1.00 94.06 96 ARG A N 1
ATOM 669 C CA . ARG A 1 96 ? 7.755 -5.965 14.134 1.00 94.06 96 ARG A CA 1
ATOM 670 C C . ARG A 1 96 ? 6.755 -6.861 14.860 1.00 94.06 96 ARG A C 1
ATOM 672 O O . ARG A 1 96 ? 6.591 -8.006 14.463 1.00 94.06 96 ARG A O 1
ATOM 679 N N . GLU A 1 97 ? 6.056 -6.346 15.868 1.00 92.81 97 GLU A N 1
ATOM 680 C CA . GLU A 1 97 ? 4.985 -7.074 16.561 1.00 92.81 97 GLU A CA 1
ATOM 681 C C . GLU A 1 97 ? 3.817 -7.399 15.620 1.00 92.81 97 GLU A C 1
ATOM 683 O O . GLU A 1 97 ? 3.315 -8.519 15.619 1.00 92.81 97 GLU A O 1
ATOM 688 N N . THR A 1 98 ? 3.414 -6.440 14.781 1.00 93.25 98 THR A N 1
ATOM 689 C CA . THR A 1 98 ? 2.260 -6.601 13.882 1.00 93.25 98 THR A CA 1
ATOM 690 C C . THR A 1 98 ? 2.585 -7.492 12.681 1.00 93.25 98 THR A C 1
ATOM 692 O O . THR A 1 98 ? 1.765 -8.311 12.274 1.00 93.25 98 THR A O 1
ATOM 695 N N . PHE A 1 99 ? 3.764 -7.315 12.079 1.00 93.56 99 PHE A N 1
ATOM 696 C CA . PHE A 1 99 ? 4.083 -7.874 10.762 1.00 93.56 99 PHE A CA 1
ATOM 697 C C . PHE A 1 99 ? 5.273 -8.835 10.750 1.00 93.56 99 PHE A C 1
ATOM 699 O O . PHE A 1 99 ? 5.471 -9.538 9.757 1.00 93.56 99 PHE A O 1
ATOM 706 N N . GLY A 1 100 ? 6.084 -8.863 11.809 1.00 91.38 100 GLY A N 1
ATOM 707 C CA . GLY A 1 100 ? 7.309 -9.661 11.866 1.00 91.38 100 GLY A CA 1
ATOM 708 C C . GLY A 1 100 ? 8.429 -9.164 10.948 1.00 91.38 100 GLY A C 1
ATOM 709 O O . GLY A 1 100 ? 9.331 -9.939 10.641 1.00 91.38 100 GLY A O 1
ATOM 710 N N . VAL A 1 101 ? 8.370 -7.909 10.486 1.00 91.06 101 VAL A N 1
ATOM 711 C CA . VAL A 1 101 ? 9.370 -7.311 9.586 1.00 91.06 101 VAL A CA 1
ATOM 712 C C . VAL A 1 101 ? 9.883 -5.976 10.109 1.00 91.06 101 VAL A C 1
ATOM 714 O O . VAL A 1 101 ? 9.243 -5.326 10.939 1.00 91.06 101 VAL A O 1
ATOM 717 N N . GLU A 1 102 ? 11.025 -5.559 9.573 1.00 90.50 102 GLU A N 1
ATOM 718 C CA . GLU A 1 102 ? 11.571 -4.226 9.785 1.00 90.50 102 GLU A CA 1
ATOM 719 C C . GLU A 1 102 ? 10.744 -3.161 9.061 1.00 90.50 102 GLU A C 1
ATOM 721 O O . GLU A 1 102 ? 10.096 -3.408 8.041 1.00 90.50 102 GLU A O 1
ATOM 726 N N . LYS A 1 103 ? 10.809 -1.927 9.562 1.00 89.38 103 LYS A N 1
ATOM 727 C CA . LYS A 1 103 ? 10.018 -0.799 9.051 1.00 89.38 103 LYS A CA 1
ATOM 728 C C . LYS A 1 103 ? 10.217 -0.509 7.565 1.00 89.38 103 LYS A C 1
ATOM 730 O O . LYS A 1 103 ? 9.278 -0.078 6.900 1.00 89.38 103 LYS A O 1
ATOM 735 N N . LEU A 1 104 ? 11.423 -0.725 7.045 1.00 88.06 104 LEU A N 1
ATOM 736 C CA . LEU A 1 104 ? 11.710 -0.510 5.627 1.00 88.06 104 LEU A CA 1
ATOM 737 C C . LEU A 1 104 ? 11.086 -1.581 4.731 1.00 88.06 104 LEU A C 1
ATOM 739 O O . LEU A 1 104 ? 10.801 -1.286 3.576 1.00 88.06 104 LEU A O 1
ATOM 743 N N . ASP A 1 105 ? 10.839 -2.779 5.256 1.00 89.69 105 ASP A N 1
ATOM 744 C CA . ASP A 1 105 ? 10.314 -3.925 4.509 1.00 89.69 105 ASP A CA 1
ATOM 745 C C . ASP A 1 105 ? 8.789 -4.065 4.638 1.00 89.69 105 ASP A C 1
ATOM 747 O O . ASP A 1 105 ? 8.196 -5.059 4.211 1.00 89.69 105 ASP A O 1
ATOM 751 N N . VAL A 1 106 ? 8.129 -3.045 5.193 1.00 93.56 106 VAL A N 1
ATOM 752 C CA . VAL A 1 106 ? 6.671 -2.956 5.206 1.00 93.56 106 VAL A CA 1
ATOM 753 C C . VAL A 1 106 ? 6.178 -2.755 3.776 1.00 93.56 106 VAL A C 1
ATOM 755 O O . VAL A 1 106 ? 6.352 -1.701 3.167 1.00 93.56 106 VAL A O 1
ATOM 758 N N . THR A 1 107 ? 5.523 -3.782 3.252 1.00 94.31 107 THR A N 1
ATOM 759 C CA . THR A 1 107 ? 4.848 -3.807 1.949 1.00 94.31 107 THR A CA 1
ATOM 760 C C . THR A 1 107 ? 3.449 -4.394 2.130 1.00 94.31 107 THR A C 1
ATOM 762 O O . THR A 1 107 ? 3.181 -4.972 3.179 1.00 94.31 107 THR A O 1
ATOM 765 N N . PRO A 1 108 ? 2.533 -4.328 1.149 1.00 93.94 108 PRO A N 1
ATOM 766 C CA . PRO A 1 108 ? 1.196 -4.919 1.295 1.00 93.94 108 PRO A CA 1
ATOM 767 C C . PRO A 1 108 ? 1.230 -6.429 1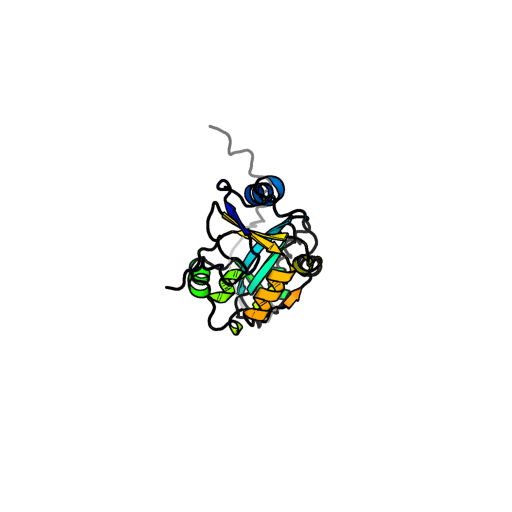.563 1.00 93.94 108 PRO A C 1
ATOM 769 O O . PRO A 1 108 ? 0.308 -6.990 2.151 1.00 93.94 108 PRO A O 1
ATOM 772 N N . PHE A 1 109 ? 2.310 -7.096 1.161 1.00 93.44 109 PHE A N 1
ATOM 773 C CA . PHE A 1 109 ? 2.458 -8.543 1.255 1.00 93.44 109 PHE A CA 1
ATOM 774 C C . PHE A 1 109 ? 2.730 -9.036 2.679 1.00 93.44 109 PHE A C 1
ATOM 776 O O . PHE A 1 109 ? 2.545 -10.217 2.959 1.00 93.44 109 PHE A O 1
ATOM 783 N N . VAL A 1 110 ? 3.072 -8.139 3.612 1.00 92.50 110 VAL A N 1
ATOM 784 C CA . VAL A 1 110 ? 3.177 -8.470 5.044 1.00 92.50 110 VAL A CA 1
ATOM 785 C C . VAL A 1 110 ? 1.833 -8.864 5.658 1.00 92.50 110 VAL A C 1
ATOM 787 O O . VAL A 1 110 ? 1.803 -9.503 6.706 1.00 92.50 110 VAL A O 1
ATOM 790 N N . LEU A 1 111 ? 0.712 -8.522 5.009 1.00 92.44 111 LEU A N 1
ATOM 791 C CA . LEU A 1 111 ? -0.634 -8.839 5.491 1.00 92.44 111 LEU A CA 1
ATOM 792 C C . LEU A 1 111 ? -0.897 -10.348 5.595 1.00 92.44 111 LEU A C 1
ATOM 794 O O . LEU A 1 111 ? -1.779 -10.749 6.352 1.00 92.44 111 LEU A O 1
ATOM 798 N N . LYS A 1 112 ? -0.121 -11.188 4.899 1.00 90.38 112 LYS A N 1
ATOM 799 C CA . LYS A 1 112 ? -0.168 -12.650 5.067 1.00 90.38 112 LYS A CA 1
ATOM 800 C C . LYS A 1 112 ? 0.255 -13.094 6.476 1.00 90.38 112 LYS A C 1
ATOM 802 O O . LYS A 1 112 ? -0.218 -14.111 6.966 1.00 90.38 112 LYS A O 1
ATOM 807 N N . ASN A 1 113 ? 1.123 -12.319 7.138 1.00 90.12 113 ASN A N 1
ATOM 808 C CA . ASN A 1 113 ? 1.630 -12.623 8.478 1.00 90.12 113 ASN A CA 1
ATOM 809 C C . ASN A 1 113 ? 0.630 -12.225 9.576 1.00 90.12 113 ASN A C 1
ATOM 811 O O . ASN A 1 113 ? 0.792 -12.617 10.729 1.00 90.12 113 ASN A O 1
ATOM 815 N N . VAL A 1 114 ? -0.397 -11.442 9.234 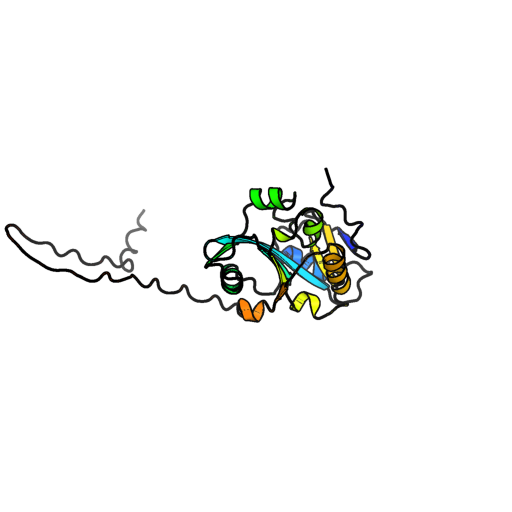1.00 91.06 114 VAL A N 1
ATOM 816 C CA . VAL A 1 114 ? -1.390 -10.942 10.185 1.00 91.06 114 VAL A CA 1
ATOM 817 C C . VAL A 1 114 ? -2.515 -11.965 10.313 1.00 91.06 114 VAL A C 1
ATOM 819 O O . VAL A 1 114 ? -3.313 -12.147 9.390 1.00 91.06 114 VAL A O 1
ATOM 822 N N . ALA A 1 115 ? -2.581 -12.620 11.474 1.00 86.88 115 ALA A N 1
ATOM 823 C CA . ALA A 1 115 ? -3.595 -13.633 11.765 1.00 86.88 115 ALA A CA 1
ATOM 824 C C . ALA A 1 115 ? -5.014 -13.041 11.756 1.00 86.88 115 ALA A C 1
ATOM 826 O O . ALA A 1 115 ? -5.892 -13.544 11.058 1.00 86.88 115 ALA A O 1
ATOM 827 N N . ASP A 1 116 ? -5.218 -11.940 12.486 1.00 90.94 116 ASP A N 1
ATOM 828 C CA . ASP A 1 116 ? -6.484 -11.210 12.509 1.00 90.94 116 ASP A CA 1
ATOM 829 C C . ASP A 1 116 ? -6.352 -9.864 11.793 1.00 90.94 116 ASP A C 1
ATOM 831 O O . ASP A 1 116 ? -5.894 -8.862 12.346 1.00 90.94 116 ASP A O 1
ATOM 835 N N . LYS A 1 117 ? -6.792 -9.841 10.536 1.00 90.12 117 LYS A N 1
ATOM 836 C CA . LYS A 1 117 ? -6.749 -8.656 9.672 1.00 90.12 117 LYS A CA 1
ATOM 837 C C . LYS A 1 117 ? -7.733 -7.564 10.099 1.00 90.12 117 LYS A C 1
ATOM 839 O O . LYS A 1 117 ? -7.577 -6.429 9.664 1.00 90.12 117 LYS A O 1
ATOM 844 N N . SER A 1 118 ? -8.715 -7.869 10.955 1.00 89.88 118 SER A N 1
ATOM 845 C CA . SER A 1 118 ? -9.659 -6.868 11.475 1.00 89.88 118 SER A CA 1
ATOM 846 C C . SER A 1 118 ? -9.011 -5.891 12.462 1.00 89.88 118 SER A C 1
ATOM 848 O O . SER A 1 118 ? -9.542 -4.808 12.708 1.00 89.88 118 SER A O 1
ATOM 850 N N . THR A 1 119 ? -7.825 -6.235 12.972 1.00 92.31 119 THR A N 1
ATOM 851 C CA . THR A 1 119 ? -7.011 -5.363 13.828 1.00 92.31 119 THR A CA 1
ATOM 852 C C . THR A 1 119 ? -6.397 -4.181 13.073 1.00 92.31 119 THR A C 1
ATOM 854 O O . THR A 1 119 ? -5.882 -3.259 13.706 1.00 92.31 119 THR A O 1
ATOM 857 N N . LEU A 1 120 ? -6.470 -4.176 11.737 1.00 94.81 120 LEU A N 1
ATOM 858 C CA . LEU A 1 120 ? -5.863 -3.176 10.867 1.00 94.81 120 LEU A CA 1
ATOM 859 C C . LEU A 1 120 ? -6.896 -2.515 9.959 1.00 94.81 120 LEU A C 1
ATOM 861 O O . LEU A 1 120 ? -7.788 -3.157 9.410 1.00 94.81 120 LEU A O 1
ATOM 865 N N . THR A 1 121 ? -6.700 -1.223 9.720 1.00 96.25 121 THR A N 1
ATOM 866 C CA . THR A 1 121 ? -7.386 -0.496 8.652 1.00 96.25 121 THR A CA 1
ATOM 867 C C . THR A 1 121 ? -6.457 -0.420 7.447 1.00 96.25 121 THR A C 1
ATOM 869 O O . THR A 1 121 ? -5.426 0.248 7.507 1.00 96.25 121 THR A O 1
ATOM 872 N N . VAL A 1 122 ? -6.796 -1.089 6.346 1.00 97.00 122 VAL A N 1
ATOM 873 C CA . VAL A 1 122 ? -5.980 -1.074 5.122 1.00 97.00 122 VAL A CA 1
ATOM 874 C C . VAL A 1 122 ? -6.564 -0.082 4.121 1.00 97.00 122 VAL A C 1
ATOM 876 O O . VAL A 1 122 ? -7.723 -0.202 3.729 1.00 97.00 122 VAL A O 1
ATOM 879 N N . LEU A 1 123 ? -5.754 0.887 3.697 1.00 97.31 123 LEU A N 1
ATOM 880 C CA . LEU A 1 123 ? -6.090 1.853 2.657 1.00 97.31 123 LEU A CA 1
ATOM 881 C C . LEU A 1 123 ? -5.234 1.612 1.418 1.00 97.31 123 LEU A C 1
ATOM 883 O O . LEU A 1 123 ? -4.006 1.560 1.512 1.00 97.31 123 LEU A O 1
ATOM 887 N N . ILE A 1 124 ? -5.886 1.517 0.264 1.00 97.00 12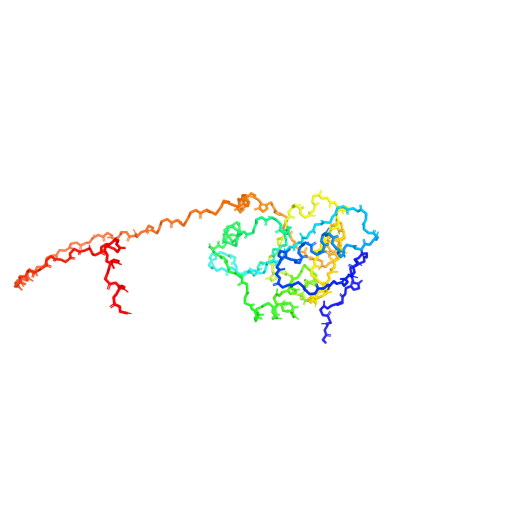4 ILE A N 1
ATOM 888 C CA . ILE A 1 124 ? -5.224 1.412 -1.036 1.00 97.00 124 ILE A CA 1
ATOM 889 C C . ILE A 1 124 ? -5.542 2.673 -1.830 1.00 97.00 124 ILE A C 1
ATOM 891 O O . ILE A 1 124 ? -6.707 3.020 -2.008 1.00 97.00 124 ILE A O 1
ATOM 895 N N . ASP A 1 125 ? -4.511 3.357 -2.306 1.00 96.94 125 ASP A N 1
ATOM 896 C CA . ASP A 1 125 ? -4.671 4.480 -3.222 1.00 96.94 125 ASP A CA 1
ATOM 897 C C . ASP A 1 125 ? -5.346 4.018 -4.521 1.00 96.94 125 ASP A C 1
ATOM 899 O O . ASP A 1 125 ? -4.867 3.094 -5.181 1.00 96.94 125 ASP A O 1
ATOM 903 N N . GLU A 1 126 ? -6.442 4.661 -4.912 1.00 95.31 126 GLU A N 1
ATOM 904 C CA . GLU A 1 126 ? -7.141 4.372 -6.171 1.00 95.31 126 GLU A CA 1
ATOM 905 C C . GLU A 1 126 ? -6.215 4.494 -7.380 1.00 95.31 126 GLU A C 1
ATOM 907 O O . GLU A 1 126 ? -6.304 3.694 -8.316 1.00 95.31 126 GLU A O 1
ATOM 912 N N . ALA A 1 127 ? -5.253 5.421 -7.324 1.00 93.81 127 ALA A N 1
ATOM 913 C CA . ALA A 1 127 ? -4.276 5.596 -8.384 1.00 93.81 127 ALA A CA 1
ATOM 914 C C . ALA A 1 127 ? -3.430 4.336 -8.618 1.00 93.81 127 ALA A C 1
ATOM 916 O O . ALA A 1 127 ? -2.945 4.161 -9.731 1.00 93.81 127 ALA A O 1
ATOM 917 N N . LEU A 1 128 ? -3.265 3.435 -7.632 1.00 93.00 128 LEU A N 1
ATOM 918 C CA . LEU A 1 128 ? -2.585 2.140 -7.812 1.00 93.00 128 LEU A CA 1
ATOM 919 C C . LEU A 1 128 ? -3.378 1.187 -8.708 1.00 93.00 128 LEU A C 1
ATOM 921 O O . LEU A 1 128 ? -2.779 0.472 -9.511 1.00 93.00 128 LEU A O 1
ATOM 925 N N . LEU A 1 129 ? -4.703 1.191 -8.562 1.00 90.06 129 LEU A N 1
ATOM 926 C CA . LEU A 1 129 ? -5.620 0.240 -9.193 1.00 90.06 129 LEU A CA 1
ATOM 927 C C . LEU A 1 129 ? -6.237 0.768 -10.497 1.00 90.06 129 LEU A C 1
ATOM 929 O O . LEU A 1 129 ? -6.993 0.042 -11.139 1.00 90.06 129 LEU A O 1
ATOM 933 N N . ALA A 1 130 ? -5.921 2.008 -10.883 1.00 91.19 130 ALA A N 1
ATOM 934 C CA . ALA A 1 130 ? -6.466 2.666 -12.070 1.00 91.19 130 ALA A CA 1
ATOM 935 C C . ALA A 1 130 ? -6.107 1.958 -13.390 1.00 91.19 130 ALA A C 1
ATOM 937 O O . ALA A 1 130 ? -6.917 1.933 -14.312 1.00 91.19 130 ALA A O 1
ATOM 938 N N . ASP A 1 131 ? -4.911 1.371 -13.468 1.00 90.94 131 ASP A N 1
ATOM 939 C CA . ASP A 1 131 ? -4.441 0.588 -14.613 1.00 90.94 131 ASP A CA 1
ATOM 940 C C . ASP A 1 131 ? -4.055 -0.813 -14.131 1.00 90.94 131 ASP A C 1
ATOM 942 O O . ASP A 1 131 ? -3.095 -0.974 -13.374 1.00 90.94 131 ASP A O 1
ATOM 946 N N . ALA A 1 132 ? -4.834 -1.812 -14.551 1.00 89.06 132 ALA A N 1
ATOM 947 C CA . ALA A 1 132 ? -4.707 -3.203 -14.129 1.00 89.06 132 ALA A CA 1
ATOM 948 C C . ALA A 1 132 ? -3.441 -3.898 -14.667 1.00 89.06 132 ALA A C 1
ATOM 950 O O . ALA A 1 132 ? -2.961 -4.847 -14.030 1.00 89.06 132 ALA A O 1
ATOM 951 N N . ASP A 1 133 ? -2.912 -3.426 -15.800 1.00 89.38 133 ASP A N 1
ATOM 952 C CA . ASP A 1 133 ? -1.775 -4.022 -16.512 1.00 89.38 133 ASP A CA 1
ATOM 953 C C . ASP A 1 133 ? -0.444 -3.350 -16.156 1.00 89.38 133 ASP A C 1
A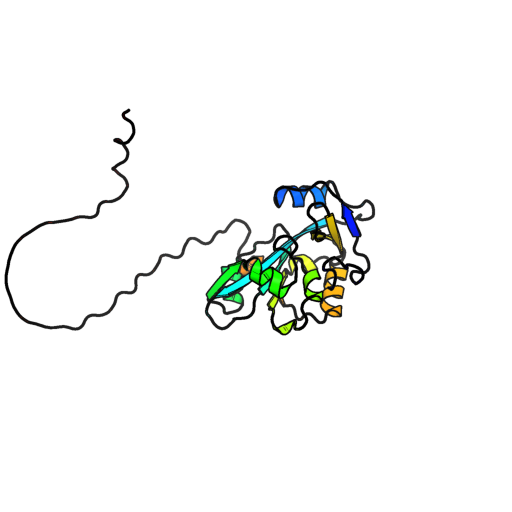TOM 955 O O . ASP A 1 133 ? 0.634 -3.907 -16.388 1.00 89.38 133 ASP A O 1
ATOM 959 N N . ARG A 1 134 ? -0.494 -2.170 -15.529 1.00 93.25 134 ARG A N 1
ATOM 960 C CA . ARG A 1 134 ? 0.697 -1.496 -15.014 1.00 93.25 134 ARG A CA 1
ATOM 961 C C . ARG A 1 134 ? 1.404 -2.349 -13.964 1.00 93.25 134 ARG A C 1
ATOM 963 O O . ARG A 1 134 ? 0.793 -2.860 -13.019 1.00 93.25 134 ARG A O 1
ATOM 970 N N . HIS A 1 135 ? 2.727 -2.415 -14.081 1.00 94.56 135 HIS A N 1
ATOM 971 C CA . HIS A 1 135 ? 3.567 -3.057 -13.080 1.00 94.56 135 HIS A CA 1
ATOM 972 C C . HIS A 1 135 ? 3.865 -2.095 -11.933 1.00 94.56 135 HIS A C 1
ATOM 974 O O . HIS A 1 135 ? 4.378 -0.992 -12.119 1.00 94.56 135 HIS A O 1
ATOM 980 N N . LEU A 1 136 ? 3.537 -2.535 -10.727 1.00 95.62 136 LEU A N 1
ATOM 981 C CA . LEU A 1 136 ? 3.835 -1.857 -9.480 1.00 95.62 136 LEU A CA 1
ATOM 982 C C . LEU A 1 136 ? 5.100 -2.459 -8.881 1.00 95.62 136 LEU A C 1
ATOM 984 O O . LEU A 1 136 ? 5.252 -3.682 -8.857 1.00 95.62 136 LEU A O 1
ATOM 988 N N . VAL A 1 137 ? 5.989 -1.608 -8.373 1.00 95.81 137 VAL A N 1
ATOM 989 C CA . VAL A 1 137 ? 7.213 -2.060 -7.707 1.00 95.81 137 VAL A CA 1
ATOM 990 C C . VAL A 1 137 ? 7.132 -1.815 -6.218 1.00 95.81 137 VAL A C 1
ATOM 992 O O . VAL A 1 137 ? 6.905 -0.689 -5.767 1.00 95.81 137 VAL A O 1
ATOM 995 N N . PHE A 1 138 ? 7.367 -2.879 -5.464 1.00 95.44 138 PHE A N 1
ATOM 996 C CA . PHE A 1 138 ? 7.497 -2.891 -4.017 1.00 95.44 138 PHE A CA 1
ATOM 997 C C . PHE A 1 138 ? 8.912 -3.316 -3.643 1.00 95.44 138 PHE A C 1
ATOM 999 O O . PHE A 1 138 ? 9.626 -3.932 -4.432 1.00 95.44 138 PHE A O 1
ATOM 1006 N N . ARG A 1 139 ? 9.326 -3.025 -2.416 1.00 92.12 139 ARG A N 1
ATOM 1007 C CA . ARG A 1 139 ? 10.587 -3.544 -1.892 1.00 92.12 139 ARG A CA 1
ATOM 1008 C C . ARG A 1 139 ? 10.492 -5.063 -1.686 1.00 92.12 139 ARG A C 1
ATOM 1010 O O . ARG A 1 139 ? 9.453 -5.570 -1.278 1.00 92.12 139 ARG A O 1
ATOM 1017 N N . GLY A 1 140 ? 11.565 -5.793 -1.970 1.00 90.25 140 GLY A N 1
ATOM 1018 C CA . GLY A 1 140 ? 11.605 -7.259 -1.970 1.00 90.25 140 GLY A CA 1
ATOM 1019 C C . GLY A 1 140 ? 12.026 -7.883 -0.640 1.00 90.25 140 GLY A C 1
ATOM 1020 O O . GLY A 1 140 ? 12.691 -8.910 -0.659 1.00 90.25 140 GLY A O 1
ATOM 1021 N N . PHE A 1 141 ? 11.700 -7.255 0.498 1.00 89.00 141 PHE A N 1
ATOM 1022 C CA . PHE A 1 141 ? 12.142 -7.671 1.845 1.00 89.00 141 PHE A CA 1
ATOM 1023 C C . PHE A 1 141 ? 13.668 -7.730 2.040 1.00 89.00 141 PHE A C 1
ATOM 1025 O O . PHE A 1 141 ? 14.165 -8.390 2.950 1.00 89.00 141 PHE A O 1
ATOM 1032 N N . ALA A 1 142 ? 14.410 -7.047 1.170 1.00 87.81 142 ALA A N 1
ATOM 1033 C CA . ALA A 1 142 ? 15.851 -6.881 1.236 1.00 87.81 142 ALA A CA 1
ATOM 1034 C C . ALA A 1 142 ? 16.230 -5.511 0.653 1.00 87.81 142 ALA A C 1
ATOM 1036 O O . ALA A 1 142 ? 15.447 -4.878 -0.061 1.00 87.81 142 ALA A O 1
ATOM 1037 N N . ALA A 1 143 ? 17.424 -5.020 0.983 1.00 88.50 143 ALA A N 1
ATOM 1038 C CA . ALA A 1 143 ? 17.882 -3.696 0.550 1.00 88.50 143 ALA A CA 1
ATOM 1039 C C . ALA A 1 143 ? 18.279 -3.638 -0.939 1.00 88.50 143 ALA A C 1
ATOM 1041 O O . ALA A 1 143 ? 18.320 -2.559 -1.530 1.00 88.50 143 ALA A O 1
ATOM 1042 N N . ASP A 1 144 ? 18.568 -4.795 -1.522 1.00 92.06 144 ASP A N 1
ATOM 1043 C CA . ASP A 1 144 ? 19.074 -5.038 -2.872 1.00 92.06 144 ASP A CA 1
ATOM 1044 C C . ASP A 1 144 ? 18.082 -5.840 -3.731 1.00 92.06 144 ASP A C 1
ATOM 1046 O O . ASP A 1 144 ? 18.453 -6.387 -4.771 1.00 92.06 144 ASP A O 1
ATOM 1050 N N . ALA A 1 145 ? 16.821 -5.934 -3.301 1.00 92.38 145 ALA A N 1
ATOM 1051 C CA . ALA A 1 145 ? 15.784 -6.653 -4.022 1.00 92.38 145 ALA A CA 1
ATOM 1052 C C . ALA A 1 145 ? 14.478 -5.860 -4.075 1.00 92.38 145 ALA A C 1
ATOM 1054 O O . ALA A 1 145 ? 14.070 -5.211 -3.108 1.00 92.38 145 ALA A O 1
ATOM 1055 N N . SER A 1 146 ? 13.784 -5.970 -5.205 1.00 94.75 146 SER A N 1
ATOM 1056 C CA . SER A 1 146 ? 12.464 -5.382 -5.422 1.00 94.75 146 SER A CA 1
ATOM 1057 C C . SER A 1 146 ? 11.538 -6.354 -6.138 1.00 94.75 146 SER A C 1
ATOM 1059 O O . SER A 1 146 ? 11.965 -7.159 -6.966 1.00 94.75 146 SER A O 1
ATOM 1061 N N . LEU A 1 147 ? 10.257 -6.279 -5.793 1.00 94.50 147 LEU A N 1
ATOM 1062 C CA . LEU A 1 147 ? 9.205 -7.130 -6.315 1.00 94.50 147 LEU A CA 1
ATOM 1063 C C . LEU A 1 147 ? 8.334 -6.343 -7.291 1.00 94.50 147 LEU A C 1
ATOM 1065 O O . LEU A 1 147 ? 7.740 -5.330 -6.923 1.00 94.50 147 LEU A O 1
ATOM 1069 N N . TYR A 1 148 ? 8.230 -6.844 -8.514 1.00 95.06 148 TYR A N 1
ATOM 1070 C CA . TYR A 1 148 ? 7.402 -6.289 -9.575 1.00 95.06 148 TYR A CA 1
ATOM 1071 C C . TYR A 1 148 ? 6.123 -7.112 -9.676 1.00 95.06 148 TYR A C 1
ATOM 1073 O O . TYR A 1 148 ? 6.176 -8.330 -9.847 1.00 95.06 148 TYR A O 1
ATOM 1081 N N . VAL A 1 149 ? 4.975 -6.452 -9.557 1.00 93.94 149 VAL A N 1
ATOM 1082 C CA . VAL A 1 149 ? 3.658 -7.098 -9.519 1.00 93.94 149 VAL A CA 1
ATOM 1083 C C . VAL A 1 149 ? 2.678 -6.275 -10.345 1.00 93.94 149 VAL A C 1
ATOM 1085 O O . VAL A 1 149 ? 2.549 -5.074 -10.122 1.00 93.94 149 VAL A O 1
ATOM 1088 N N . ALA A 1 150 ? 1.960 -6.895 -11.281 1.00 93.25 150 ALA A N 1
ATOM 1089 C CA . ALA A 1 150 ? 0.874 -6.214 -11.988 1.00 93.25 150 ALA A CA 1
ATOM 1090 C C . ALA A 1 150 ? -0.230 -5.782 -11.004 1.00 93.25 150 ALA A C 1
ATOM 1092 O O . ALA A 1 150 ? -0.560 -6.521 -10.070 1.00 93.25 150 ALA A O 1
ATOM 1093 N N . ALA A 1 151 ? -0.840 -4.613 -11.208 1.00 93.50 151 ALA A N 1
ATOM 1094 C CA . ALA A 1 151 ? -1.871 -4.097 -10.302 1.00 93.50 151 ALA A CA 1
ATOM 1095 C C . ALA A 1 151 ? -3.064 -5.063 -10.139 1.00 93.50 151 ALA A C 1
ATOM 1097 O O . ALA A 1 151 ? -3.571 -5.254 -9.030 1.00 93.50 151 ALA A O 1
ATOM 1098 N N . SER A 1 152 ? -3.456 -5.757 -11.213 1.00 92.31 152 SER A N 1
ATOM 1099 C CA . SER A 1 152 ? -4.459 -6.833 -11.173 1.00 92.31 152 SER A CA 1
ATOM 1100 C C . SER A 1 152 ? -4.094 -7.967 -10.205 1.00 92.31 152 SER A C 1
ATOM 1102 O O . SER A 1 152 ? -4.958 -8.485 -9.495 1.00 92.31 152 SER A O 1
ATOM 1104 N N . LYS A 1 153 ? -2.810 -8.334 -10.125 1.00 92.69 153 LYS A N 1
ATOM 1105 C CA . LYS A 1 153 ? -2.305 -9.378 -9.221 1.00 92.69 153 LYS A CA 1
ATOM 1106 C C . LYS A 1 153 ? -2.229 -8.906 -7.775 1.00 92.69 153 LYS A C 1
ATOM 1108 O O . LYS A 1 153 ? -2.535 -9.692 -6.884 1.00 92.69 153 LYS A O 1
ATOM 1113 N N . LEU A 1 154 ? -1.912 -7.632 -7.532 1.00 92.94 154 LEU A N 1
ATOM 1114 C CA . LEU A 1 154 ? -2.020 -7.045 -6.193 1.00 92.94 154 LEU A CA 1
ATOM 1115 C C . LEU A 1 154 ? -3.461 -7.134 -5.674 1.00 92.94 154 LEU A C 1
ATOM 1117 O O . LEU A 1 154 ? -3.681 -7.563 -4.544 1.00 92.94 154 LEU A O 1
ATOM 1121 N N . LYS A 1 155 ? -4.442 -6.770 -6.508 1.00 92.00 155 LYS A N 1
ATOM 1122 C CA . LYS A 1 155 ? -5.861 -6.874 -6.151 1.00 92.00 155 LYS A CA 1
ATOM 1123 C C . LYS A 1 155 ? -6.257 -8.320 -5.836 1.00 92.00 155 LYS A C 1
ATOM 1125 O O . LYS A 1 155 ? -6.825 -8.571 -4.776 1.00 92.00 155 LYS A O 1
ATOM 1130 N N . ALA A 1 156 ? -5.883 -9.263 -6.703 1.00 92.19 156 ALA A N 1
ATOM 1131 C CA . ALA A 1 156 ? -6.139 -10.686 -6.487 1.00 92.19 156 ALA A CA 1
ATOM 1132 C C . ALA A 1 156 ? -5.493 -11.211 -5.193 1.00 92.19 156 ALA A C 1
ATOM 1134 O O . ALA A 1 156 ? -6.114 -11.987 -4.472 1.00 92.19 156 ALA A O 1
ATOM 1135 N N . PHE A 1 157 ? -4.278 -10.762 -4.859 1.00 92.44 157 PHE A N 1
ATOM 1136 C CA . PHE A 1 157 ? -3.623 -11.105 -3.596 1.00 92.44 157 PHE A CA 1
ATOM 1137 C C . PHE A 1 157 ? -4.420 -10.605 -2.384 1.00 92.44 157 PHE A C 1
ATOM 1139 O O . PHE A 1 157 ? -4.672 -11.377 -1.462 1.00 92.44 157 PHE A O 1
ATOM 1146 N N . LEU A 1 158 ? -4.848 -9.338 -2.379 1.00 91.94 158 LEU A N 1
ATOM 1147 C CA . LEU A 1 158 ? -5.621 -8.773 -1.265 1.00 91.94 158 LEU A CA 1
ATOM 1148 C C . LEU A 1 158 ? -6.938 -9.535 -1.045 1.00 91.94 158 LEU A C 1
ATOM 1150 O O . LEU A 1 158 ? -7.300 -9.827 0.096 1.00 91.94 158 LEU A O 1
ATOM 1154 N N . GLU A 1 159 ? -7.615 -9.898 -2.135 1.00 91.31 159 GLU A N 1
ATOM 1155 C CA . GLU A 1 159 ? -8.850 -10.686 -2.110 1.00 91.31 159 GLU A CA 1
ATOM 1156 C C . GLU A 1 159 ? -8.608 -12.121 -1.620 1.00 91.31 159 GLU A C 1
ATOM 1158 O O . GLU A 1 159 ? -9.307 -12.579 -0.716 1.00 91.31 159 GLU A O 1
ATOM 1163 N N . ALA A 1 160 ? -7.582 -12.806 -2.137 1.00 90.44 160 ALA A N 1
ATOM 1164 C CA . ALA A 1 160 ? -7.216 -14.163 -1.719 1.00 90.44 160 ALA A CA 1
ATOM 1165 C C . ALA A 1 160 ? -6.836 -14.236 -0.232 1.00 90.44 160 ALA A C 1
ATOM 1167 O O . ALA A 1 160 ? -7.137 -15.212 0.450 1.00 90.44 160 ALA A O 1
ATOM 1168 N N . GLN A 1 161 ? -6.218 -13.177 0.292 1.00 88.69 161 GLN A N 1
ATOM 1169 C CA . GLN A 1 161 ? -5.866 -13.061 1.705 1.00 88.69 161 GLN A CA 1
ATOM 1170 C C . GLN A 1 161 ? -7.055 -12.677 2.604 1.00 88.69 161 GLN A C 1
ATOM 1172 O O . GLN A 1 161 ? -6.891 -12.606 3.827 1.00 88.69 161 GLN A O 1
ATOM 1177 N N . GLY A 1 162 ? -8.236 -12.411 2.035 1.00 88.31 162 GLY A N 1
ATOM 1178 C CA . GLY A 1 162 ? -9.425 -11.984 2.774 1.00 88.31 162 GLY A CA 1
ATOM 1179 C C . GLY A 1 162 ? -9.270 -10.606 3.425 1.00 88.31 162 GLY A C 1
ATOM 1180 O O . GLY A 1 162 ? -9.886 -10.333 4.458 1.00 88.31 162 GLY A O 1
ATOM 1181 N N . VAL A 1 163 ? -8.413 -9.743 2.871 1.00 90.00 163 VAL A N 1
ATOM 1182 C CA . VAL A 1 163 ? -8.168 -8.398 3.402 1.00 90.00 163 VAL A CA 1
ATOM 1183 C C . VAL A 1 163 ? -9.357 -7.505 3.057 1.00 90.00 163 VAL A C 1
ATOM 1185 O O . VAL A 1 163 ? -9.651 -7.268 1.888 1.00 90.00 163 VAL A O 1
ATOM 1188 N N . ARG A 1 164 ? -10.009 -6.936 4.075 1.00 91.38 164 ARG A N 1
ATOM 1189 C CA . ARG A 1 164 ? -10.928 -5.811 3.870 1.00 91.38 164 ARG A CA 1
ATOM 1190 C C . ARG A 1 164 ? -10.108 -4.532 3.743 1.00 91.38 164 ARG A C 1
ATOM 1192 O O . ARG A 1 164 ? -9.539 -4.073 4.729 1.00 91.38 164 ARG A O 1
ATOM 1199 N N . TYR A 1 165 ? -10.039 -3.982 2.537 1.00 94.06 165 TYR A N 1
ATOM 1200 C CA . TYR A 1 165 ? -9.379 -2.709 2.268 1.00 94.06 165 TYR A CA 1
ATOM 1201 C C . TYR A 1 165 ? -10.380 -1.669 1.766 1.00 94.06 165 TYR A C 1
ATOM 1203 O O . TYR A 1 165 ? -11.395 -2.012 1.159 1.00 94.06 165 TYR A O 1
ATOM 1211 N N . THR A 1 166 ? -10.068 -0.398 2.000 1.00 95.75 166 THR A N 1
ATOM 1212 C CA . THR A 1 166 ? -10.811 0.734 1.444 1.00 95.75 166 THR A CA 1
ATOM 1213 C C . THR A 1 166 ? -9.961 1.395 0.370 1.00 95.75 166 THR A C 1
ATOM 1215 O O . THR A 1 166 ? -8.844 1.843 0.644 1.00 95.75 166 THR A O 1
ATOM 1218 N N . SER A 1 167 ? -10.484 1.451 -0.852 1.00 95.56 167 SER A N 1
ATOM 1219 C CA . SER A 1 167 ? -9.908 2.276 -1.911 1.00 95.56 167 SER A CA 1
ATOM 1220 C C . SER A 1 167 ? -10.218 3.743 -1.640 1.00 95.56 167 SER A C 1
ATOM 1222 O O . SER A 1 167 ? -11.356 4.072 -1.306 1.00 95.56 167 SER A O 1
ATOM 1224 N N . VAL A 1 168 ? -9.200 4.598 -1.709 1.00 96.19 168 VAL A N 1
ATOM 1225 C CA . VAL A 1 168 ? -9.341 6.034 -1.451 1.00 96.19 168 VAL A CA 1
ATOM 1226 C C . VAL A 1 168 ? -8.547 6.860 -2.453 1.00 96.19 168 VAL A C 1
ATOM 1228 O O . VAL A 1 168 ? -7.424 6.506 -2.812 1.00 96.19 168 VAL A O 1
ATOM 1231 N N . ASN A 1 169 ? -9.088 8.014 -2.834 1.00 95.62 169 ASN A N 1
ATOM 1232 C CA . ASN A 1 169 ? -8.342 9.028 -3.564 1.00 95.62 169 ASN A CA 1
ATOM 1233 C C . ASN A 1 169 ? -7.476 9.849 -2.592 1.00 95.62 169 ASN A C 1
ATOM 1235 O O . ASN A 1 169 ? -7.952 10.738 -1.878 1.00 95.62 169 ASN A O 1
ATOM 1239 N N . LEU A 1 170 ? -6.175 9.552 -2.546 1.00 94.94 170 LEU A N 1
ATOM 1240 C CA . LEU A 1 170 ? -5.261 10.234 -1.627 1.00 94.94 170 LEU A CA 1
ATOM 1241 C C . LEU A 1 170 ? -5.019 11.703 -1.983 1.00 94.94 170 LEU A C 1
ATOM 1243 O O . LEU A 1 170 ? -4.748 12.495 -1.080 1.00 94.94 170 LEU A O 1
ATOM 1247 N N . VAL A 1 171 ? -5.147 12.082 -3.257 1.00 94.44 171 VAL A N 1
ATOM 1248 C CA . VAL A 1 171 ? -5.006 13.478 -3.700 1.00 94.44 171 VAL A CA 1
ATOM 1249 C C . VAL A 1 171 ? -6.137 14.331 -3.134 1.00 94.44 171 VAL A C 1
ATOM 1251 O O . VAL A 1 171 ? -5.885 15.428 -2.639 1.00 94.44 171 VAL A O 1
ATOM 1254 N N . GLU A 1 172 ? -7.365 13.814 -3.125 1.00 94.12 172 GLU A N 1
ATOM 1255 C CA . GLU A 1 172 ? -8.517 14.506 -2.537 1.00 94.12 172 GLU A CA 1
ATOM 1256 C C . GLU A 1 172 ? -8.411 14.624 -1.012 1.00 94.12 172 GLU A C 1
ATOM 1258 O O . GLU A 1 172 ? -8.732 15.666 -0.442 1.00 94.12 172 GLU A O 1
ATOM 1263 N N . ILE A 1 173 ? -7.915 13.580 -0.338 1.00 93.88 173 ILE A N 1
ATOM 1264 C CA . ILE A 1 173 ? -7.784 13.575 1.127 1.00 93.88 173 ILE A CA 1
ATOM 1265 C C . ILE A 1 173 ? -6.629 14.468 1.589 1.00 93.88 173 ILE A C 1
ATOM 1267 O O . ILE A 1 173 ? -6.758 15.190 2.580 1.00 93.88 173 ILE A O 1
ATOM 1271 N N . CYS A 1 174 ? -5.477 14.389 0.921 1.00 92.25 174 CYS A N 1
ATOM 1272 C CA . CYS A 1 174 ? -4.229 14.988 1.395 1.00 92.25 174 CYS A CA 1
ATOM 1273 C C . CYS A 1 174 ? -3.884 16.320 0.717 1.00 92.25 174 CYS A C 1
ATOM 1275 O O . CYS A 1 174 ? -2.999 17.023 1.210 1.00 92.25 174 CYS A O 1
ATOM 1277 N N . GLY A 1 175 ? -4.571 16.674 -0.371 1.00 86.06 175 GLY A N 1
ATOM 1278 C CA . GLY A 1 175 ? -4.186 17.767 -1.259 1.00 86.06 175 GLY A CA 1
ATOM 1279 C C . GLY A 1 175 ? -3.064 17.361 -2.218 1.00 86.06 175 GLY A C 1
ATOM 1280 O O . GLY A 1 175 ? -2.371 16.365 -2.006 1.00 86.06 175 GLY A O 1
ATOM 1281 N N . ALA A 1 176 ? -2.884 18.133 -3.289 1.00 73.31 176 ALA A N 1
ATOM 1282 C CA . ALA A 1 176 ? -1.865 17.861 -4.299 1.00 73.31 176 ALA A CA 1
ATOM 1283 C C . ALA A 1 176 ? -0.433 17.914 -3.712 1.00 73.31 176 ALA A C 1
ATOM 1285 O O . ALA A 1 176 ? -0.176 18.661 -2.758 1.00 73.31 176 ALA A O 1
ATOM 1286 N N . PRO A 1 177 ? 0.531 17.160 -4.279 1.00 60.22 177 PRO A N 1
ATOM 1287 C CA . PRO A 1 177 ? 1.932 17.239 -3.875 1.00 60.22 177 PRO A CA 1
ATOM 1288 C C . PRO A 1 177 ? 2.426 18.695 -3.909 1.00 60.22 177 PRO A C 1
ATOM 1290 O O . PRO A 1 177 ? 2.390 19.343 -4.950 1.00 60.22 177 PRO A O 1
ATOM 1293 N N . GLY A 1 178 ? 2.860 19.223 -2.760 1.00 56.59 178 GLY A N 1
ATOM 1294 C CA . GLY A 1 178 ? 3.357 20.601 -2.633 1.00 56.59 178 GLY A CA 1
ATOM 1295 C C . GLY A 1 178 ? 2.427 21.581 -1.912 1.00 56.59 178 GLY A C 1
ATOM 1296 O O . GLY A 1 178 ? 2.884 22.651 -1.517 1.00 56.59 178 GLY A O 1
ATOM 1297 N N . THR A 1 179 ? 1.170 21.225 -1.625 1.00 39.41 179 THR A N 1
ATOM 1298 C CA . THR A 1 179 ? 0.302 22.049 -0.767 1.00 39.41 179 THR A CA 1
ATOM 1299 C C . THR A 1 179 ? 0.412 21.605 0.690 1.00 39.41 179 THR A C 1
ATOM 1301 O O . THR A 1 179 ? -0.493 20.985 1.248 1.00 39.41 179 THR A O 1
ATOM 1304 N N . ALA A 1 180 ? 1.547 21.898 1.329 1.00 41.66 180 ALA A N 1
ATOM 1305 C CA . ALA A 1 180 ? 1.632 21.818 2.781 1.00 41.66 180 ALA A CA 1
ATOM 1306 C C . ALA A 1 180 ? 0.649 22.839 3.375 1.00 41.66 180 ALA A C 1
ATOM 1308 O O . ALA A 1 180 ? 0.828 24.048 3.235 1.00 41.66 180 ALA A O 1
ATOM 1309 N N . SER A 1 181 ? -0.416 22.349 4.010 1.00 47.81 181 SER A N 1
ATOM 1310 C CA . SER A 1 181 ? -1.362 23.201 4.729 1.00 47.81 181 SER A CA 1
ATOM 1311 C C . SER A 1 181 ? -0.598 24.021 5.784 1.00 47.81 181 SER A C 1
ATOM 1313 O O . SER A 1 181 ? 0.153 23.423 6.564 1.00 47.81 181 SER A O 1
ATOM 1315 N N . PRO A 1 182 ? -0.776 25.356 5.850 1.00 39.00 182 PRO A N 1
ATOM 1316 C CA . PRO A 1 182 ? -0.133 26.187 6.863 1.00 39.00 182 PRO A CA 1
ATOM 1317 C C . PRO A 1 182 ? -0.442 25.661 8.270 1.00 39.00 182 PRO A C 1
ATOM 1319 O O . PRO A 1 182 ? -1.555 25.167 8.500 1.00 39.00 182 PRO A O 1
ATOM 1322 N N . PRO A 1 183 ? 0.498 25.758 9.230 1.00 41.41 183 PRO A N 1
ATOM 1323 C CA . PRO A 1 183 ? 0.213 25.400 10.609 1.00 41.41 183 PRO A CA 1
ATOM 1324 C C . PRO A 1 183 ? -0.979 26.228 11.092 1.00 41.41 183 PRO A C 1
ATOM 1326 O O . PRO A 1 183 ? -0.939 27.458 11.098 1.00 41.41 183 PRO A O 1
ATOM 1329 N N . ALA A 1 184 ? -2.060 25.542 11.467 1.00 44.56 184 ALA A N 1
ATOM 1330 C CA . ALA A 1 184 ? -3.246 26.193 11.997 1.00 44.56 184 ALA A CA 1
ATOM 1331 C C . ALA A 1 184 ? -2.850 27.046 13.219 1.00 44.56 184 ALA A C 1
ATOM 1333 O O . ALA A 1 184 ? -2.190 26.523 14.128 1.00 44.56 184 ALA A O 1
ATOM 1334 N N . PRO A 1 185 ? -3.233 28.335 13.272 1.00 44.38 185 PRO A N 1
ATOM 1335 C CA . PRO A 1 185 ? -2.938 29.178 14.418 1.00 44.38 185 PRO A CA 1
ATOM 1336 C C . PRO A 1 185 ? -3.592 28.576 15.664 1.00 44.38 185 PRO A C 1
ATOM 1338 O O . PRO A 1 185 ? -4.794 28.300 15.694 1.00 44.38 185 PRO A O 1
ATOM 1341 N N . LYS A 1 186 ? -2.783 28.336 16.702 1.00 44.69 186 LYS A N 1
ATOM 1342 C CA . LYS A 1 186 ? -3.266 27.912 18.017 1.00 44.69 186 LYS A CA 1
ATOM 1343 C C . LYS A 1 186 ? -4.173 29.012 18.566 1.00 44.69 186 LYS A C 1
ATOM 1345 O O . LYS A 1 186 ? -3.692 30.030 19.053 1.00 44.69 186 LYS A O 1
ATOM 1350 N N . LYS A 1 187 ? -5.485 28.798 18.494 1.00 38.03 187 LYS A N 1
ATOM 1351 C CA . LYS A 1 187 ? -6.480 29.619 19.181 1.00 38.03 187 LYS A CA 1
ATOM 1352 C C . LYS A 1 187 ? -6.325 29.360 20.682 1.00 38.03 187 LYS A C 1
ATOM 1354 O O . LYS A 1 187 ? -6.701 28.295 21.172 1.00 38.03 187 LYS A O 1
ATOM 1359 N N . VAL A 1 188 ? -5.683 30.292 21.382 1.00 38.44 188 VAL A N 1
ATOM 1360 C CA . VAL A 1 188 ? -5.633 30.318 22.847 1.00 38.44 188 VAL A CA 1
ATOM 1361 C C . VAL A 1 188 ? -7.068 30.510 23.329 1.00 38.44 188 VAL A C 1
ATOM 1363 O O . VAL A 1 188 ? -7.739 31.459 22.933 1.00 38.44 188 VAL A O 1
ATOM 1366 N N . ALA A 1 189 ? -7.564 29.548 24.103 1.00 40.50 189 ALA A N 1
ATOM 1367 C CA . ALA A 1 189 ? -8.882 29.611 24.707 1.00 40.50 189 ALA A CA 1
ATOM 1368 C C . ALA A 1 189 ? -8.872 30.659 25.828 1.00 40.50 189 ALA A C 1
ATOM 1370 O O . ALA A 1 189 ? -8.148 30.521 26.812 1.00 40.50 189 ALA A O 1
ATOM 1371 N N . GLU A 1 190 ? -9.681 31.697 25.656 1.00 42.34 190 GLU A N 1
ATOM 1372 C CA . GLU A 1 190 ? -10.009 32.685 26.677 1.00 42.34 190 GLU A CA 1
ATOM 1373 C C . GLU A 1 190 ? -10.984 32.048 27.684 1.00 42.34 190 GLU A C 1
ATOM 1375 O O . GLU A 1 190 ? -11.995 31.455 27.300 1.00 42.34 190 GLU A O 1
ATOM 1380 N N . LYS A 1 191 ? -10.653 32.108 28.978 1.00 39.78 191 LYS A N 1
ATOM 1381 C CA . LYS A 1 191 ? -11.489 31.608 30.079 1.00 39.78 191 LYS A CA 1
ATOM 1382 C C . LYS A 1 191 ? -12.351 32.768 30.614 1.00 39.78 191 LYS A C 1
ATOM 1384 O O . LYS A 1 191 ? -11.771 33.810 30.911 1.00 39.78 191 LYS A O 1
ATOM 1389 N N . PRO A 1 192 ? -13.683 32.624 30.788 1.00 39.69 192 PRO A N 1
ATOM 1390 C CA . PRO A 1 192 ? -14.524 33.705 31.303 1.00 39.69 192 PRO A CA 1
ATOM 1391 C C . PRO A 1 192 ? -14.341 33.938 32.809 1.00 39.69 192 PRO A C 1
ATOM 1393 O O . PRO A 1 192 ? -14.066 33.013 33.576 1.00 39.69 192 PRO A O 1
ATOM 1396 N N . ALA A 1 193 ? -14.534 35.197 33.199 1.00 36.53 193 ALA A N 1
ATOM 1397 C CA . ALA A 1 193 ? -14.393 35.754 34.539 1.00 36.53 193 ALA A CA 1
ATOM 1398 C C . ALA A 1 193 ? -15.539 35.402 35.509 1.00 36.53 193 ALA A C 1
ATOM 1400 O O . ALA A 1 193 ? -16.694 35.280 35.105 1.00 36.53 193 ALA A O 1
ATOM 1401 N N . ALA A 1 194 ? -15.225 35.393 36.810 1.00 37.28 194 ALA A N 1
ATOM 1402 C CA . ALA A 1 194 ? -16.168 35.680 37.892 1.00 37.28 194 ALA A CA 1
ATOM 1403 C C . ALA A 1 194 ? -15.486 36.555 38.972 1.00 37.28 194 ALA A C 1
ATOM 1405 O O . ALA A 1 194 ? -14.392 36.247 39.438 1.00 37.28 194 ALA A O 1
ATOM 1406 N N . LYS A 1 195 ? -16.147 37.677 39.292 1.00 32.06 195 LYS A N 1
ATOM 1407 C CA . LYS A 1 195 ? -15.885 38.738 40.304 1.00 32.06 195 LYS A CA 1
ATOM 1408 C C . LYS A 1 195 ? -16.168 38.188 41.735 1.00 32.06 195 LYS A C 1
ATOM 1410 O O . LYS A 1 195 ? -16.883 37.200 41.817 1.00 32.06 195 LYS A O 1
ATOM 1415 N N . ALA A 1 196 ? -15.766 38.732 42.897 1.00 30.81 196 ALA A N 1
ATOM 1416 C CA . ALA A 1 196 ? -15.333 40.072 43.315 1.00 30.81 196 ALA A CA 1
ATOM 1417 C C . ALA A 1 196 ? -14.690 40.078 44.739 1.00 30.81 196 ALA A C 1
ATOM 1419 O O . ALA A 1 196 ? -15.070 39.263 45.572 1.00 30.81 196 ALA A O 1
ATOM 1420 N N . ALA A 1 197 ? -13.842 41.098 44.973 1.00 30.03 197 ALA A N 1
ATOM 1421 C CA . ALA A 1 197 ? -13.571 41.900 46.193 1.00 30.03 197 ALA A CA 1
ATOM 1422 C C . ALA A 1 197 ? -13.032 41.262 47.502 1.00 30.03 197 ALA A C 1
ATOM 1424 O O . ALA A 1 197 ? -13.749 40.529 48.171 1.00 30.03 197 ALA A O 1
ATOM 1425 N N . ALA A 1 198 ? -11.843 41.685 47.974 1.00 29.75 198 ALA A N 1
ATOM 1426 C CA . ALA A 1 198 ? -11.611 42.892 48.804 1.00 29.75 198 ALA A CA 1
ATOM 1427 C C . ALA A 1 198 ? -10.169 42.950 49.395 1.00 29.75 198 ALA A C 1
ATOM 1429 O O . ALA A 1 198 ? -9.708 41.928 49.888 1.00 29.75 198 ALA A O 1
ATOM 1430 N N . ALA A 1 199 ? -9.568 44.163 49.404 1.00 28.55 199 ALA A N 1
ATOM 1431 C CA . ALA A 1 199 ? -8.477 44.694 50.270 1.00 28.55 199 ALA A CA 1
ATOM 1432 C C . ALA A 1 199 ? -7.082 44.002 50.251 1.00 28.55 199 ALA A C 1
ATOM 1434 O O . ALA A 1 199 ? -7.006 42.785 50.209 1.00 28.55 199 ALA A O 1
ATOM 1435 N N . ASP A 1 200 ? -5.911 44.643 50.352 1.00 27.70 200 ASP A N 1
ATOM 1436 C CA . ASP A 1 200 ? -5.426 46.033 50.427 1.00 27.70 200 ASP A CA 1
ATOM 1437 C C . ASP A 1 200 ? -3.869 45.981 50.375 1.00 27.70 200 ASP A C 1
ATOM 1439 O O . ASP A 1 200 ? -3.281 44.954 50.715 1.00 27.70 200 ASP A O 1
ATOM 1443 N N . ASP A 1 201 ? -3.250 47.094 49.976 1.00 30.25 201 ASP A N 1
ATOM 1444 C CA . ASP A 1 201 ? -1.865 47.544 50.220 1.00 30.25 201 ASP A CA 1
ATOM 1445 C C . ASP A 1 201 ? -0.599 46.937 49.553 1.00 30.25 201 ASP A C 1
ATOM 1447 O O . ASP A 1 201 ? -0.119 45.850 49.867 1.00 30.25 201 ASP A O 1
ATOM 1451 N N . GLY A 1 202 ? 0.074 47.799 48.762 1.00 29.41 202 GLY A N 1
ATOM 1452 C CA . GLY A 1 202 ? 1.496 48.111 48.987 1.00 29.41 202 GLY A CA 1
ATOM 1453 C C . GLY A 1 202 ? 2.536 47.796 47.891 1.00 29.41 202 GLY A C 1
ATOM 1454 O O . GLY A 1 202 ? 3.065 46.693 47.846 1.00 29.41 202 GLY A O 1
ATOM 1455 N N . LYS A 1 203 ? 2.983 48.857 47.188 1.00 34.00 203 LYS A N 1
ATOM 1456 C CA . LYS A 1 203 ? 4.324 49.089 46.570 1.00 34.00 203 LYS A CA 1
ATOM 1457 C C . LYS A 1 203 ? 4.619 48.652 45.112 1.00 34.00 203 LYS A C 1
ATOM 1459 O O . LYS A 1 203 ? 4.933 47.512 44.813 1.00 34.00 203 LYS A O 1
ATOM 1464 N N . GLU A 1 204 ? 4.607 49.680 44.256 1.00 35.16 204 GLU A N 1
ATOM 1465 C CA . GLU A 1 204 ? 5.629 50.119 43.276 1.00 35.16 204 GLU A CA 1
ATOM 1466 C C . GLU A 1 204 ? 6.216 49.188 42.175 1.00 35.16 204 GLU A C 1
ATOM 1468 O O . GLU A 1 204 ? 7.056 48.334 42.418 1.00 35.16 204 GLU A O 1
ATOM 1473 N N . ILE A 1 205 ? 5.839 49.533 40.927 1.00 31.67 205 ILE A N 1
ATOM 1474 C CA . ILE A 1 205 ? 6.633 49.760 39.687 1.00 31.67 205 ILE A CA 1
ATOM 1475 C C . ILE A 1 205 ? 7.626 48.677 39.197 1.00 31.67 205 ILE A C 1
ATOM 1477 O O . ILE A 1 205 ? 8.724 48.557 39.723 1.00 31.67 205 ILE A O 1
ATOM 1481 N N . LEU A 1 206 ? 7.343 48.064 38.030 1.00 40.62 206 LEU A N 1
ATOM 1482 C CA . LEU A 1 206 ? 8.200 48.164 36.824 1.00 40.62 206 LEU A CA 1
ATOM 1483 C C . LEU A 1 206 ? 7.575 47.496 35.586 1.00 40.62 206 LEU A C 1
ATOM 1485 O O . LEU A 1 206 ? 7.218 46.322 35.561 1.00 40.62 206 LEU A O 1
ATOM 1489 N N . ILE A 1 207 ? 7.470 48.315 34.543 1.00 40.38 207 ILE A N 1
ATOM 1490 C CA . ILE A 1 207 ? 7.106 47.996 33.166 1.00 40.38 207 ILE A CA 1
ATOM 1491 C C . ILE A 1 207 ? 8.126 46.994 32.605 1.00 40.38 207 ILE A C 1
ATOM 1493 O O . ILE A 1 207 ? 9.310 47.301 32.523 1.00 40.38 207 ILE A O 1
ATOM 1497 N N . GLY A 1 208 ? 7.663 45.812 32.195 1.00 36.91 208 GLY A N 1
ATOM 1498 C CA . GLY A 1 208 ? 8.475 44.757 31.581 1.00 36.91 208 GLY A CA 1
ATOM 1499 C C . GLY A 1 208 ? 7.849 44.274 30.279 1.00 36.91 208 GLY A C 1
ATOM 1500 O O . GLY A 1 208 ? 7.264 43.198 30.208 1.00 36.91 208 GLY A O 1
ATOM 1501 N N . ILE A 1 209 ? 7.931 45.136 29.271 1.00 41.88 209 ILE A N 1
ATOM 1502 C CA . ILE A 1 209 ? 7.556 44.915 27.876 1.00 41.88 209 ILE A CA 1
ATOM 1503 C C . ILE A 1 209 ? 8.377 43.758 27.282 1.00 41.88 209 ILE A C 1
ATOM 1505 O O . ILE A 1 209 ? 9.601 43.774 27.289 1.00 41.88 209 ILE A O 1
ATOM 1509 N N . THR A 1 210 ? 7.669 42.768 26.744 1.00 40.41 210 THR A N 1
ATOM 1510 C CA . THR A 1 210 ? 7.824 42.242 25.378 1.00 40.41 210 THR A CA 1
ATOM 1511 C C . THR A 1 210 ? 9.213 42.395 24.729 1.00 40.41 210 THR A C 1
ATOM 1513 O O . THR A 1 210 ? 9.419 43.268 23.889 1.00 40.41 210 THR A O 1
ATOM 1516 N N . ALA A 1 211 ? 10.143 41.482 25.019 1.00 39.88 211 ALA A N 1
ATOM 1517 C CA . ALA A 1 211 ? 11.334 41.298 24.189 1.00 39.88 211 ALA A CA 1
ATOM 1518 C C . ALA A 1 211 ? 10.955 40.519 22.914 1.00 39.88 211 ALA A C 1
ATOM 1520 O O . ALA A 1 211 ? 10.784 39.297 22.926 1.00 39.88 211 ALA A O 1
ATOM 1521 N N . LYS A 1 212 ? 10.767 41.256 21.811 1.00 42.19 212 LYS A N 1
ATOM 1522 C CA . LYS A 1 212 ? 10.662 40.722 20.448 1.00 42.19 212 LYS A CA 1
ATOM 1523 C C . LYS A 1 212 ? 12.060 40.333 19.964 1.00 42.19 212 LYS A C 1
ATOM 1525 O O . LYS A 1 212 ? 12.972 41.149 19.931 1.00 42.19 212 LYS A O 1
ATOM 1530 N N . LYS A 1 213 ? 12.210 39.067 19.589 1.00 48.16 213 LYS A N 1
ATOM 1531 C CA . LYS A 1 213 ? 13.448 38.410 19.152 1.00 48.16 213 LYS A CA 1
ATOM 1532 C C . LYS A 1 213 ? 13.811 38.755 17.696 1.00 48.16 213 LYS A C 1
ATOM 1534 O O . LYS A 1 213 ? 13.989 37.851 16.887 1.00 48.16 213 LYS A O 1
ATOM 1539 N N . GLU A 1 214 ? 13.878 40.039 17.358 1.00 51.75 21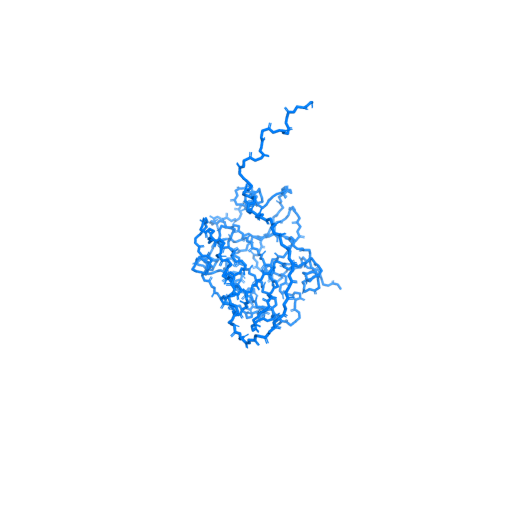4 GLU A N 1
ATOM 1540 C CA . GLU A 1 214 ? 14.290 40.483 16.014 1.00 51.75 214 GLU A CA 1
ATOM 1541 C C . GLU A 1 214 ? 15.401 41.550 16.011 1.00 51.75 214 GLU A C 1
ATOM 1543 O O . GLU A 1 214 ? 15.860 41.905 14.933 1.00 51.75 214 GLU A O 1
ATOM 1548 N N . GLU A 1 215 ? 15.928 41.987 17.166 1.00 53.69 215 GLU A N 1
ATOM 1549 C CA . GLU A 1 215 ? 16.969 43.043 17.201 1.00 53.69 215 GLU A CA 1
ATOM 1550 C C . GLU A 1 215 ? 18.267 42.704 17.969 1.00 53.69 215 GLU A C 1
ATOM 1552 O O . GLU A 1 215 ? 19.210 43.488 17.930 1.00 53.69 215 GLU A O 1
ATOM 1557 N N . ASP A 1 216 ? 18.406 41.517 18.574 1.00 47.88 216 ASP A N 1
ATOM 1558 C CA . ASP A 1 216 ? 19.594 41.151 19.382 1.00 47.88 216 ASP A CA 1
ATOM 1559 C C . ASP A 1 216 ? 20.593 40.232 18.638 1.00 47.88 216 ASP A C 1
ATOM 1561 O O . ASP A 1 216 ? 21.033 39.197 19.136 1.00 47.88 216 ASP A O 1
ATOM 1565 N N . PHE A 1 217 ? 20.907 40.571 17.382 1.00 53.50 217 PHE A N 1
ATOM 1566 C CA . PHE A 1 217 ? 21.815 39.802 16.508 1.00 53.50 217 PHE A CA 1
ATOM 1567 C C . PHE A 1 217 ? 23.201 40.413 16.178 1.00 53.50 217 PHE A C 1
ATOM 1569 O O . PHE A 1 217 ? 24.023 39.652 15.666 1.00 53.50 217 PHE A O 1
ATOM 1576 N N . PRO A 1 218 ? 23.569 41.685 16.463 1.00 57.91 218 PRO A N 1
ATOM 1577 C CA . PRO A 1 218 ? 24.919 42.160 16.112 1.00 57.91 218 PRO A CA 1
ATOM 1578 C C . PRO A 1 218 ? 26.056 41.871 17.111 1.00 57.91 218 PRO A C 1
ATOM 1580 O O . PRO A 1 218 ? 27.203 42.135 16.767 1.00 57.91 218 PRO A O 1
ATOM 1583 N N . SER A 1 219 ? 25.810 41.340 18.316 1.00 51.84 219 SER A N 1
ATOM 1584 C CA . SER A 1 219 ? 26.872 41.223 19.346 1.00 51.84 219 SER A CA 1
ATOM 1585 C C . SER A 1 219 ? 27.521 39.836 19.489 1.00 51.84 219 SER A C 1
ATOM 1587 O O . SER A 1 219 ? 28.328 39.628 20.390 1.00 51.84 219 SER A O 1
ATOM 1589 N N . TRP A 1 220 ? 27.211 38.872 18.610 1.00 59.72 220 TRP A N 1
ATOM 1590 C CA . TRP A 1 220 ? 27.745 37.496 18.703 1.00 59.72 220 TRP A CA 1
ATOM 1591 C C . TRP A 1 220 ? 28.973 37.219 17.804 1.00 59.72 220 TRP A C 1
ATOM 1593 O O . TRP A 1 220 ? 29.420 36.084 17.698 1.00 59.72 220 TRP A O 1
ATOM 1603 N N . TYR A 1 221 ? 29.567 38.228 17.161 1.00 51.16 221 TYR A N 1
ATOM 1604 C CA . TYR A 1 221 ? 30.790 38.046 16.360 1.00 51.16 221 TYR A CA 1
ATOM 1605 C C . TYR A 1 221 ? 31.877 39.055 16.732 1.00 51.16 221 TYR A C 1
ATOM 1607 O O . TYR A 1 221 ? 32.247 39.918 15.942 1.00 51.16 221 TYR A O 1
ATOM 1615 N N . GLN A 1 222 ? 32.409 38.919 17.947 1.00 53.38 222 GLN A N 1
ATOM 1616 C CA . GLN A 1 222 ? 33.746 39.406 18.294 1.00 53.38 222 GLN A CA 1
ATOM 1617 C C . GLN A 1 222 ? 34.420 38.442 19.278 1.00 53.38 222 GLN A C 1
ATOM 1619 O O . GLN A 1 222 ? 34.347 38.638 20.486 1.00 53.38 222 GLN A O 1
ATOM 1624 N N . GLN A 1 223 ? 35.047 37.390 18.746 1.00 44.88 223 GLN A N 1
ATOM 1625 C CA . GLN A 1 223 ? 36.473 37.069 18.933 1.00 44.88 223 GLN A CA 1
ATOM 1626 C C . GLN A 1 223 ? 36.858 35.819 18.144 1.00 44.88 223 GLN A C 1
ATOM 1628 O O . GLN A 1 223 ? 36.091 34.833 18.183 1.00 44.88 223 GLN A O 1
#

Organism: NCBI:txid388810

InterPro domains:
  IPR007214 YbaK/aminoacyl-tRNA synthetase-associated domain [PF04073] (42-154)
  IPR036754 YbaK/aminoacyl-tRNA synthetase-associated domain superfamily [G3DSA:3.90.960.10] (16-174)
  IPR036754 YbaK/aminoacyl-tRNA synthetase-associated domain superfamily [SSF55826] (46-170)

Secondary structure (DSSP, 8-state):
---TT--TTSTT-EEEE-PPPSSHHHHHHIIIIIS--TT--S-EEEEEEEEEEEEEES--S-EEEEEESSS---HHHHHHHTTEEEEEEPPHHHHHHHHSS-GGG--GGGGGG-S-GGGSEEEEEHHHHS-SSSEEEEEEEETTEEEEEEHHHHHHHHHHTT--EEEE-HHHHH-STT--PPPPP--PPPPPP-------------------TTS--TTS---

Foldseek 3Di:
DPPLLPCVLLPPKDKWFAPFDPDPVSVQCCDQPPGDDPVQPAHEFEKDWFWKQFDAFDDGAIEIEIGTPQFDDDQCLVCVVVGGRGIDGDDQVVVCVQQVAGPQQDDPSSLLVHPDLVSYAYEYEVVLLVAQQYWYWDASSDSGMIMTHGSVSVVVSCVVSVHDYDYDHRCVRRPHPPPPDPDDPPDDDDDDDDDDDDDDDDDDDDDDDDDDPPPPPPPPDDD

Sequence (223 aa):
MSSAADISDLTGAILASHPVANSFAAWVETVTKTAVPSSISSSVAATKTVFLKPKGGKLSTPILVVALADSPVGNNAIAKHLGAKEARVAADDLTRETFGVEKLDVTPFVLKNVADKSTLTVLIDEALLADADRHLVFRGFAADASLYVAASKLKAFLEAQGVRYTSVNLVEICGAPGTASPPAPKKVAEKPAAKAAAADDGKEILIGITAKKEEDFPSWYQQ

pLDDT: mean 80.36, std 21.84, range [27.7, 97.69]